Protein AF-A0A7X0YIW7-F1 (afdb_monomer_lite)

Secondary structure (DSSP, 8-state):
---PPPPP--------------------------HHHHHHHHHTT---HHHHHHHTTTEEEETTTTEEEE-GGGGGTS-HHHHHHHHHHHHHHHHHHHHHTT--SS-EEEEPTTT--EEE-S---PPP-SS--EEEE-SSEEEEEE-HHHHHHHHTT-HHHHHHHHTTTS-HHHHHHHHHHHHHHHGGGGGG--S-EEEEEETTT--EEEEEE-

Radius of gyration: 26.12 Å; chains: 1; bounding box: 97×39×72 Å

pLDDT: mean 76.72, std 20.39, range [33.12, 97.38]

Structure (mmCIF, N/CA/C/O backbone):
data_AF-A0A7X0YIW7-F1
#
_entry.id   AF-A0A7X0YIW7-F1
#
loop_
_atom_site.group_PDB
_atom_site.id
_atom_site.type_symbol
_atom_site.label_atom_id
_atom_site.label_alt_id
_atom_site.label_comp_id
_atom_site.label_asym_id
_atom_site.label_entity_id
_atom_site.label_seq_id
_atom_site.pdbx_PDB_ins_code
_atom_site.Cartn_x
_atom_site.Cartn_y
_atom_site.Cartn_z
_atom_site.occupancy
_atom_site.B_iso_or_equiv
_atom_site.auth_seq_id
_atom_site.auth_comp_id
_atom_site.auth_asym_id
_atom_site.auth_atom_id
_atom_site.pdbx_PDB_model_num
ATOM 1 N N . MET A 1 1 ? 76.020 21.369 -50.440 1.00 38.19 1 MET A N 1
ATOM 2 C CA . MET A 1 1 ? 75.291 22.436 -49.714 1.00 38.19 1 MET A CA 1
ATOM 3 C C . MET A 1 1 ? 73.805 22.126 -49.847 1.00 38.19 1 MET A C 1
ATOM 5 O O . MET A 1 1 ? 73.276 22.263 -50.934 1.00 38.19 1 MET A O 1
ATOM 9 N N . ASN A 1 2 ? 73.229 21.307 -48.962 1.00 41.19 2 ASN A N 1
ATOM 10 C CA . ASN A 1 2 ? 72.590 21.672 -47.685 1.00 41.19 2 ASN A CA 1
ATOM 11 C C . ASN A 1 2 ? 71.560 22.800 -47.809 1.00 41.19 2 ASN A C 1
ATOM 13 O O . ASN A 1 2 ? 71.959 23.948 -47.903 1.00 41.19 2 ASN A O 1
ATOM 17 N N . HIS A 1 3 ? 70.274 22.455 -47.692 1.00 38.69 3 HIS A N 1
ATOM 18 C CA . HIS A 1 3 ? 69.419 22.947 -46.606 1.00 38.69 3 HIS A CA 1
ATOM 19 C C . HIS A 1 3 ? 68.278 21.944 -46.355 1.00 38.69 3 HIS A C 1
ATOM 21 O O . HIS A 1 3 ? 67.398 21.752 -47.188 1.00 38.69 3 HIS A O 1
ATOM 27 N N . LYS A 1 4 ? 68.324 21.270 -45.197 1.00 43.53 4 LYS A N 1
ATOM 28 C CA . LYS A 1 4 ? 67.213 20.489 -44.637 1.00 43.53 4 LYS A CA 1
ATOM 29 C C . LYS A 1 4 ? 66.327 21.438 -43.828 1.00 43.53 4 LYS A C 1
ATOM 31 O O . LYS A 1 4 ? 66.817 22.098 -42.917 1.00 43.53 4 LYS A O 1
ATOM 36 N N . THR A 1 5 ? 65.037 21.482 -44.133 1.00 48.81 5 THR A N 1
ATOM 37 C CA . THR A 1 5 ? 64.011 22.146 -43.319 1.00 48.81 5 THR A CA 1
ATOM 38 C C . THR A 1 5 ? 63.587 21.238 -42.168 1.00 48.81 5 THR A C 1
ATOM 40 O O . THR A 1 5 ? 63.019 20.171 -42.399 1.00 48.81 5 THR A O 1
ATOM 43 N N . VAL A 1 6 ? 63.841 21.668 -40.933 1.00 47.41 6 VAL A N 1
ATOM 44 C CA . VAL A 1 6 ? 63.303 21.052 -39.712 1.00 47.41 6 VAL A CA 1
ATOM 45 C C . VAL A 1 6 ? 62.023 21.802 -39.340 1.00 47.41 6 VAL A C 1
ATOM 47 O O . VAL A 1 6 ? 62.063 23.007 -39.106 1.00 47.41 6 VAL A O 1
ATOM 50 N N . LYS A 1 7 ? 60.881 21.105 -39.315 1.00 46.56 7 LYS A N 1
ATOM 51 C CA . LYS A 1 7 ? 59.621 21.631 -38.769 1.00 46.56 7 LYS A CA 1
ATOM 52 C C . LYS A 1 7 ? 59.577 21.327 -37.272 1.00 46.56 7 LYS A C 1
ATOM 54 O O . LYS A 1 7 ? 59.579 20.163 -36.884 1.00 46.56 7 LYS A O 1
ATOM 59 N N . LEU A 1 8 ? 59.556 22.377 -36.458 1.00 41.50 8 LEU A N 1
ATOM 60 C CA . LEU A 1 8 ? 59.388 22.310 -35.009 1.00 41.50 8 LEU A CA 1
ATOM 61 C C . LEU A 1 8 ? 57.882 22.231 -34.704 1.00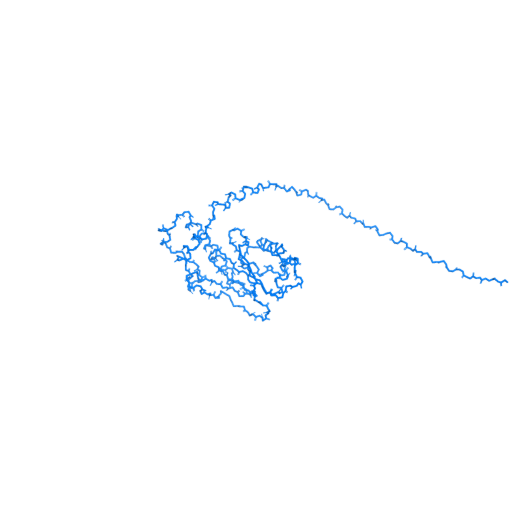 41.50 8 LEU A C 1
ATOM 63 O O . LEU A 1 8 ? 57.137 23.143 -35.057 1.00 41.50 8 LEU A O 1
ATOM 67 N N . ILE A 1 9 ? 57.428 21.131 -34.104 1.00 48.25 9 ILE A N 1
ATOM 68 C CA . ILE A 1 9 ? 56.055 20.973 -33.608 1.00 48.25 9 ILE A CA 1
ATOM 69 C C . ILE A 1 9 ? 56.101 21.228 -32.103 1.00 48.25 9 ILE A C 1
ATOM 71 O O . ILE A 1 9 ? 56.673 20.439 -31.355 1.00 48.25 9 ILE A O 1
ATOM 75 N N . THR A 1 10 ? 55.526 22.346 -31.671 1.00 43.53 10 THR A N 1
ATOM 76 C CA . THR A 1 10 ? 55.400 22.712 -30.257 1.00 43.53 10 THR A CA 1
ATOM 77 C C . THR A 1 10 ? 54.091 22.134 -29.710 1.00 43.53 10 THR A C 1
ATOM 79 O O . THR A 1 10 ? 53.030 22.496 -30.221 1.00 43.53 10 THR A O 1
ATOM 82 N N . PRO A 1 11 ? 54.100 21.259 -28.689 1.00 42.88 11 PRO A N 1
ATOM 83 C CA . PRO A 1 11 ? 52.870 20.867 -28.017 1.00 42.88 11 PRO A CA 1
ATOM 84 C C . PRO A 1 11 ? 52.414 21.998 -27.086 1.00 42.88 11 PRO A C 1
ATOM 86 O O . PRO A 1 11 ? 53.094 22.350 -26.123 1.00 42.88 11 PRO A O 1
ATOM 89 N N . VAL A 1 12 ? 51.251 22.576 -27.384 1.00 43.84 12 VAL A N 1
ATOM 90 C CA . VAL A 1 12 ? 50.536 23.487 -26.484 1.00 43.84 12 VAL A CA 1
ATOM 91 C C . VAL A 1 12 ? 49.900 22.636 -25.385 1.00 43.84 12 VAL A C 1
ATOM 93 O O . VAL A 1 12 ? 48.886 21.979 -25.609 1.00 43.84 12 VAL A O 1
ATOM 96 N N . MET A 1 13 ? 50.506 22.616 -24.197 1.00 41.22 13 MET A N 1
ATOM 97 C CA . MET A 1 13 ? 49.844 22.112 -22.992 1.00 41.22 13 MET A CA 1
ATOM 98 C C . MET A 1 13 ? 48.799 23.140 -22.548 1.00 41.22 13 MET A C 1
ATOM 100 O O . MET A 1 13 ? 49.131 24.178 -21.978 1.00 41.22 13 MET A O 1
ATOM 104 N N . GLY A 1 14 ? 47.532 22.856 -22.848 1.00 40.69 14 GLY A N 1
ATOM 105 C CA . GLY A 1 14 ? 46.393 23.591 -22.313 1.00 40.69 14 GLY A CA 1
ATOM 106 C C . GLY A 1 14 ? 46.257 23.322 -20.817 1.00 40.69 14 GLY A C 1
ATOM 107 O O . GLY A 1 14 ? 45.841 22.242 -20.408 1.00 40.69 14 GLY A O 1
ATOM 108 N N . LEU A 1 15 ? 46.627 24.309 -20.006 1.00 36.84 15 LEU A N 1
ATOM 109 C CA . LEU A 1 15 ? 46.393 24.327 -18.568 1.00 36.84 15 LEU A CA 1
ATOM 110 C C . LEU A 1 15 ? 44.919 24.709 -18.329 1.00 36.84 15 LEU A C 1
ATOM 112 O O . LEU A 1 15 ? 44.562 25.886 -18.336 1.00 36.84 15 LEU A O 1
ATOM 116 N N . SER A 1 16 ? 44.034 23.725 -18.168 1.00 38.72 16 SER A N 1
ATOM 117 C CA . SER A 1 16 ? 42.647 23.973 -17.757 1.00 38.72 16 SER A CA 1
ATOM 118 C C . SER A 1 16 ? 42.598 24.257 -16.254 1.00 38.72 16 SER A C 1
ATOM 120 O O . SER A 1 16 ? 42.570 23.342 -15.434 1.00 38.72 16 SER A O 1
ATOM 122 N N . LEU A 1 17 ? 42.597 25.541 -15.890 1.00 37.81 17 LEU A N 1
ATOM 123 C CA . LEU A 1 17 ? 42.237 26.021 -14.555 1.00 37.81 17 LEU A CA 1
ATOM 124 C C . LEU A 1 17 ? 40.748 25.731 -14.303 1.00 37.81 17 LEU A C 1
ATOM 126 O O . LEU A 1 17 ? 39.875 26.471 -14.753 1.00 37.81 17 LEU A O 1
ATOM 130 N N . LEU A 1 18 ? 40.455 24.645 -13.587 1.00 35.19 18 LEU A N 1
ATOM 131 C CA . LEU A 1 18 ? 39.148 24.432 -12.972 1.00 35.19 18 LEU A CA 1
ATOM 132 C C . LEU A 1 18 ? 39.021 25.398 -11.787 1.00 35.19 18 LEU A C 1
ATOM 134 O O . LEU A 1 18 ? 39.590 25.169 -10.722 1.00 35.19 18 LEU A O 1
ATOM 138 N N . LEU A 1 19 ? 38.283 26.492 -11.984 1.00 37.69 19 LEU A N 1
ATOM 139 C CA . LEU A 1 19 ? 37.753 27.301 -10.889 1.00 37.69 19 LEU A CA 1
ATOM 140 C C . LEU A 1 19 ? 36.685 26.463 -10.170 1.00 37.69 19 LEU A C 1
ATOM 142 O O . LEU A 1 19 ? 35.540 26.381 -10.613 1.00 37.69 19 LEU A O 1
ATOM 146 N N . SER A 1 20 ? 37.058 25.815 -9.068 1.00 39.44 20 SER A N 1
ATOM 147 C CA . SER A 1 20 ? 36.097 25.282 -8.110 1.00 39.44 20 SER A CA 1
ATOM 148 C C . SER A 1 20 ? 35.454 26.460 -7.382 1.00 39.44 20 SER A C 1
ATOM 150 O O . SER A 1 20 ? 36.062 27.123 -6.543 1.00 39.44 20 SER A O 1
ATOM 152 N N . THR A 1 21 ? 34.204 26.760 -7.721 1.00 40.78 21 THR A N 1
ATOM 153 C CA . THR A 1 21 ? 33.373 27.640 -6.906 1.00 40.78 21 THR A CA 1
ATOM 154 C C . THR A 1 21 ? 33.208 26.988 -5.537 1.00 40.78 21 THR A C 1
ATOM 156 O O . THR A 1 21 ? 32.557 25.950 -5.413 1.00 40.78 21 THR A O 1
ATOM 159 N N . LEU A 1 22 ? 33.825 27.584 -4.518 1.00 38.16 22 LEU A N 1
ATOM 160 C CA . LEU A 1 22 ? 33.576 27.289 -3.112 1.00 38.16 22 LEU A CA 1
ATOM 161 C C . LEU A 1 22 ? 32.116 27.649 -2.806 1.00 38.16 22 LEU A C 1
ATOM 163 O O . LEU A 1 22 ? 31.805 28.787 -2.461 1.00 38.16 22 LEU A O 1
ATOM 167 N N . ALA A 1 23 ? 31.207 26.689 -2.966 1.00 42.09 23 ALA A N 1
ATOM 168 C CA . ALA A 1 23 ? 29.928 26.760 -2.282 1.00 42.09 23 ALA A CA 1
ATOM 169 C C . ALA A 1 23 ? 30.210 26.620 -0.775 1.00 42.09 23 ALA A C 1
ATOM 171 O O . ALA A 1 23 ? 31.013 25.761 -0.394 1.00 42.09 23 ALA A O 1
ATOM 172 N N . PRO A 1 24 ? 29.603 27.448 0.092 1.00 41.22 24 PRO A N 1
ATOM 173 C CA . PRO A 1 24 ? 29.725 27.256 1.525 1.00 41.22 24 PRO A CA 1
ATOM 174 C C . PRO A 1 24 ? 29.193 25.864 1.869 1.00 41.22 24 PRO A C 1
ATOM 176 O O . PRO A 1 24 ? 28.025 25.552 1.633 1.00 41.22 24 PRO A O 1
ATOM 179 N N . VAL A 1 25 ? 30.074 25.021 2.409 1.00 36.44 25 VAL A N 1
ATOM 180 C CA . VAL A 1 25 ? 29.688 23.790 3.092 1.00 36.44 25 VAL A CA 1
ATOM 181 C C . VAL A 1 25 ? 28.854 24.233 4.283 1.00 36.44 25 VAL A C 1
ATOM 183 O O . VAL A 1 25 ? 29.389 24.688 5.291 1.00 36.44 25 VAL A O 1
ATOM 186 N N . ILE A 1 26 ? 27.532 24.165 4.149 1.00 42.59 26 ILE A N 1
ATOM 187 C CA . ILE A 1 26 ? 26.659 24.181 5.314 1.00 42.59 26 ILE A CA 1
ATOM 188 C C . ILE A 1 26 ? 26.969 22.858 6.016 1.00 42.59 26 ILE A C 1
ATOM 190 O O . ILE A 1 26 ? 26.780 21.809 5.390 1.00 42.59 26 ILE A O 1
ATOM 194 N N . PRO A 1 27 ? 27.489 22.854 7.255 1.00 35.94 27 PRO A N 1
ATOM 195 C CA . PRO A 1 27 ? 27.556 21.625 8.016 1.00 35.94 27 PRO A CA 1
ATOM 196 C C . PRO A 1 27 ? 26.113 21.149 8.184 1.00 35.94 27 PRO A C 1
ATOM 198 O O . PRO A 1 27 ? 25.349 21.693 8.981 1.00 35.94 27 PRO A O 1
ATOM 201 N N . VAL A 1 28 ? 25.718 20.151 7.395 1.00 37.12 28 VAL A N 1
ATOM 202 C CA . VAL A 1 28 ? 24.619 19.276 7.772 1.00 37.12 28 VAL A CA 1
ATOM 203 C C . VAL A 1 28 ? 25.137 18.576 9.013 1.00 37.12 28 VAL A C 1
ATOM 205 O O . VAL A 1 28 ? 25.900 17.617 8.937 1.00 37.12 28 VAL A O 1
ATOM 208 N N . SER A 1 29 ? 24.788 19.135 10.168 1.00 35.22 29 SER A N 1
ATOM 209 C CA . SER A 1 29 ? 24.765 18.368 11.394 1.00 35.22 29 SER A CA 1
ATOM 210 C C . SER A 1 29 ? 23.823 17.209 11.103 1.00 35.22 29 SER A C 1
ATOM 212 O O . SER A 1 29 ? 22.607 17.397 11.016 1.00 35.22 29 SER A O 1
ATOM 214 N N . ALA A 1 30 ? 24.389 16.030 10.853 1.00 36.22 30 ALA A N 1
ATOM 215 C CA . ALA A 1 30 ? 23.670 14.799 11.077 1.00 36.22 30 ALA A CA 1
ATOM 216 C C . ALA A 1 30 ? 23.367 14.818 12.572 1.00 36.22 30 ALA A C 1
ATOM 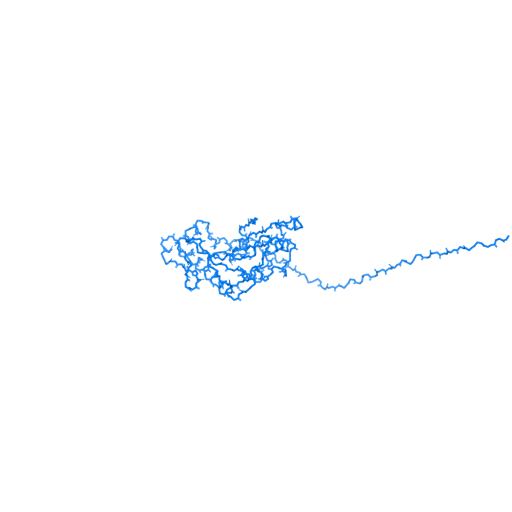218 O O . ALA A 1 30 ? 24.198 14.453 13.397 1.00 36.22 30 ALA A O 1
ATOM 219 N N . ASN A 1 31 ? 22.208 15.376 12.921 1.00 33.12 31 ASN A N 1
ATOM 220 C CA . ASN A 1 31 ? 21.622 15.120 14.210 1.00 33.12 31 ASN A CA 1
ATOM 221 C C . ASN A 1 31 ? 21.502 13.600 14.246 1.00 33.12 31 ASN A C 1
ATOM 223 O O . ASN A 1 31 ? 20.736 13.036 13.462 1.00 33.12 31 ASN A O 1
ATOM 227 N N . GLU A 1 32 ? 22.331 12.953 15.062 1.00 37.59 32 GLU A N 1
ATOM 228 C CA . GLU A 1 32 ? 22.141 11.570 15.472 1.00 37.59 32 GLU A CA 1
ATOM 229 C C . GLU A 1 32 ? 20.809 11.543 16.216 1.00 37.59 32 GLU A C 1
ATOM 231 O O . GLU A 1 32 ? 20.713 11.624 17.439 1.00 37.59 32 GLU A O 1
ATOM 236 N N . THR A 1 33 ? 19.729 11.549 15.444 1.00 39.09 33 THR A N 1
ATOM 237 C CA . THR A 1 33 ? 18.417 11.201 15.927 1.00 39.09 33 THR A CA 1
ATOM 238 C C . THR A 1 33 ? 18.561 9.739 16.289 1.00 39.09 33 THR A C 1
ATOM 240 O O . THR A 1 33 ? 18.593 8.900 15.395 1.00 39.09 33 THR A O 1
ATOM 243 N N . ASN A 1 34 ? 18.759 9.485 17.586 1.00 36.16 34 ASN A N 1
ATOM 244 C CA . ASN A 1 34 ? 18.721 8.176 18.225 1.00 36.16 34 ASN A CA 1
ATOM 245 C C . ASN A 1 34 ? 17.816 7.233 17.428 1.00 36.16 34 ASN A C 1
ATOM 247 O O . ASN A 1 34 ? 16.590 7.341 17.497 1.00 36.16 34 ASN A O 1
ATOM 251 N N . GLU A 1 35 ? 18.428 6.321 16.679 1.00 40.56 35 GLU A N 1
ATOM 252 C CA . GLU A 1 35 ? 17.734 5.293 15.903 1.00 40.56 35 GLU A CA 1
ATOM 253 C C . GLU A 1 35 ? 16.830 4.461 16.837 1.00 40.56 35 GLU A C 1
ATOM 255 O O . GLU A 1 35 ? 15.699 4.128 16.491 1.00 40.56 35 GLU A O 1
ATOM 260 N N . SER A 1 36 ? 17.242 4.307 18.105 1.00 37.91 36 SER A N 1
ATOM 261 C CA . SER A 1 36 ? 16.439 3.695 19.169 1.00 37.91 36 SER A CA 1
ATOM 262 C C . SER A 1 36 ? 15.161 4.454 19.543 1.00 37.91 36 SER A C 1
ATOM 264 O O . SER A 1 36 ? 14.186 3.815 19.913 1.00 37.91 36 SER A O 1
ATOM 266 N N . ALA A 1 37 ? 15.103 5.787 19.436 1.00 36.94 37 ALA A N 1
ATOM 267 C CA . ALA A 1 37 ? 13.903 6.543 19.820 1.00 36.94 37 ALA A CA 1
ATOM 268 C C . ALA A 1 37 ? 12.809 6.511 18.734 1.00 36.94 37 ALA A C 1
ATOM 270 O O . ALA A 1 37 ? 11.625 6.669 19.034 1.00 36.94 37 ALA A O 1
ATOM 271 N N . VAL A 1 38 ? 13.196 6.292 17.471 1.00 42.38 38 VAL A N 1
ATOM 272 C CA . VAL A 1 38 ? 12.261 6.145 16.343 1.00 42.38 38 VAL A CA 1
ATOM 273 C C . VAL A 1 38 ? 11.704 4.718 16.281 1.00 42.38 38 VAL A C 1
ATOM 275 O O . VAL A 1 38 ? 10.516 4.543 16.008 1.00 42.38 38 VAL A O 1
ATOM 278 N N . GLU A 1 39 ? 12.509 3.702 16.609 1.00 40.03 39 GLU A N 1
ATOM 279 C CA . GLU A 1 39 ? 12.035 2.315 16.727 1.00 40.03 39 GLU A CA 1
ATOM 280 C C . GLU A 1 39 ? 11.095 2.105 17.923 1.00 40.03 39 GLU A C 1
ATOM 282 O O . GLU A 1 39 ? 10.080 1.416 17.796 1.00 40.03 39 GLU A O 1
ATOM 287 N N . GLU A 1 40 ? 11.367 2.737 19.067 1.00 34.75 40 GLU A N 1
ATOM 288 C CA . GLU A 1 40 ? 10.552 2.560 20.275 1.00 34.75 40 GLU A CA 1
ATOM 289 C C . GLU A 1 40 ? 9.150 3.184 20.113 1.00 34.75 40 GLU A C 1
ATOM 291 O O . GLU A 1 40 ? 8.152 2.568 20.498 1.00 34.75 40 GLU A O 1
ATOM 296 N N . ALA A 1 41 ? 9.043 4.321 19.409 1.00 40.41 41 ALA A N 1
ATOM 297 C CA . ALA A 1 41 ? 7.764 4.929 19.033 1.00 40.41 41 ALA A CA 1
ATOM 298 C C . ALA A 1 41 ? 7.018 4.159 17.924 1.00 40.41 41 ALA A C 1
ATOM 300 O O . ALA A 1 41 ? 5.790 4.153 17.912 1.00 40.41 41 ALA A O 1
ATOM 301 N N . ALA A 1 42 ? 7.718 3.478 17.010 1.00 46.72 42 ALA A N 1
ATOM 302 C CA . ALA A 1 42 ? 7.089 2.638 15.985 1.00 46.72 42 ALA A CA 1
ATOM 303 C C . ALA A 1 42 ? 6.575 1.296 16.550 1.00 46.72 42 ALA A C 1
ATOM 305 O O . ALA A 1 42 ? 5.563 0.773 16.076 1.00 46.72 42 ALA A O 1
ATOM 306 N N . SER A 1 43 ? 7.225 0.760 17.590 1.00 46.72 43 SER A N 1
ATOM 307 C CA . SER A 1 43 ? 6.851 -0.513 18.225 1.00 46.72 43 SER A CA 1
ATOM 308 C C . SER A 1 43 ? 5.533 -0.455 19.012 1.00 46.72 43 SER A C 1
ATOM 310 O O . SER A 1 43 ? 4.831 -1.460 19.102 1.00 46.72 43 SER A O 1
ATOM 312 N N . GLN A 1 44 ? 5.150 0.724 19.519 1.00 45.88 44 GLN A N 1
ATOM 313 C CA . GLN A 1 44 ? 3.905 0.916 20.277 1.00 45.88 44 GLN A CA 1
ATOM 314 C C . GLN A 1 44 ? 2.637 0.956 19.409 1.00 45.88 44 GLN A C 1
ATOM 316 O O . GLN A 1 44 ? 1.539 0.841 19.941 1.00 45.88 44 GLN A O 1
ATOM 321 N N . TYR A 1 45 ? 2.764 1.072 18.082 1.00 57.81 45 TYR A N 1
ATOM 322 C CA . TYR A 1 45 ? 1.619 1.214 17.166 1.00 57.81 45 TYR A CA 1
ATOM 323 C C . TYR A 1 45 ? 1.556 0.135 16.076 1.00 57.81 45 TYR A C 1
ATOM 325 O O . TYR A 1 45 ? 0.750 0.227 15.145 1.00 57.81 45 TYR A O 1
ATOM 333 N N . ALA A 1 46 ? 2.394 -0.899 16.162 1.00 73.00 46 ALA A N 1
ATOM 334 C CA . ALA A 1 46 ? 2.457 -1.931 15.138 1.00 73.00 46 ALA A CA 1
ATOM 335 C C . ALA A 1 46 ? 1.353 -2.982 15.340 1.00 73.00 46 ALA A C 1
ATOM 337 O O . ALA A 1 46 ? 1.376 -3.775 16.281 1.00 73.00 46 ALA A O 1
ATOM 338 N N . LEU A 1 47 ? 0.387 -3.018 14.418 1.00 86.94 47 LEU A N 1
ATOM 339 C CA . LEU A 1 47 ? -0.504 -4.169 14.277 1.00 86.94 47 LEU A CA 1
ATOM 340 C C . LEU A 1 47 ? 0.326 -5.392 13.875 1.00 86.94 47 LEU A C 1
ATOM 342 O O . LEU A 1 47 ? 1.103 -5.330 12.921 1.00 86.94 47 LEU A O 1
ATOM 346 N N . THR A 1 48 ? 0.140 -6.510 14.573 1.00 90.25 48 THR A N 1
ATOM 347 C CA . THR A 1 48 ? 0.755 -7.785 14.179 1.00 90.25 48 THR A CA 1
ATOM 348 C C . THR A 1 48 ? 0.055 -8.375 12.951 1.00 90.25 48 THR A C 1
ATOM 350 O O . THR A 1 48 ? -1.082 -8.015 12.637 1.00 90.25 48 THR A O 1
ATOM 353 N N . ASP A 1 49 ? 0.678 -9.353 12.287 1.00 88.75 49 ASP A N 1
ATOM 354 C CA . ASP A 1 49 ? 0.024 -10.101 11.200 1.00 88.75 49 ASP A CA 1
ATOM 355 C C . ASP A 1 49 ? -1.290 -10.762 11.654 1.00 88.75 49 ASP A C 1
ATOM 357 O O . ASP A 1 49 ? -2.249 -10.844 10.884 1.00 88.75 49 ASP A O 1
ATOM 361 N N . VAL A 1 50 ? -1.363 -11.185 12.922 1.00 92.69 50 VAL A N 1
ATOM 362 C CA . VAL A 1 50 ? -2.587 -11.733 13.523 1.00 92.69 50 VAL A CA 1
ATOM 363 C C . VAL A 1 50 ? -3.660 -10.651 13.637 1.00 92.69 50 VAL A C 1
ATOM 365 O O . VAL A 1 50 ? -4.803 -10.890 13.254 1.00 92.69 50 VAL A O 1
ATOM 368 N N . ASP A 1 51 ? -3.299 -9.451 14.093 1.00 93.69 51 ASP A N 1
ATOM 369 C CA . ASP A 1 51 ? -4.235 -8.326 14.191 1.00 93.69 51 ASP A CA 1
ATOM 370 C C . ASP A 1 51 ? -4.772 -7.920 12.817 1.00 93.69 51 ASP A C 1
ATOM 372 O O . ASP A 1 51 ? -5.972 -7.695 12.665 1.00 93.69 51 ASP A O 1
ATOM 376 N N . ILE A 1 52 ? -3.902 -7.885 11.803 1.00 92.31 52 ILE A N 1
ATOM 377 C CA . ILE A 1 52 ? -4.277 -7.621 10.408 1.00 92.31 52 ILE A CA 1
ATOM 378 C C . ILE A 1 52 ? -5.223 -8.717 9.898 1.00 92.31 52 ILE A C 1
ATOM 380 O O . ILE A 1 52 ? -6.243 -8.415 9.275 1.00 92.31 52 ILE A O 1
ATOM 384 N N . GLY A 1 53 ? -4.919 -9.986 10.184 1.00 93.31 53 GLY A N 1
ATOM 385 C CA . GLY A 1 53 ? -5.749 -11.129 9.805 1.00 93.31 53 GLY A CA 1
ATOM 386 C C . GLY A 1 53 ? -7.140 -11.108 10.444 1.00 93.31 53 GLY A C 1
ATOM 387 O O . GLY A 1 53 ? -8.125 -11.419 9.773 1.00 93.31 53 GLY A O 1
ATOM 388 N N . ILE A 1 54 ? -7.238 -10.696 11.711 1.00 94.69 54 ILE A N 1
ATOM 389 C CA . ILE A 1 54 ? -8.520 -10.476 12.390 1.00 94.69 54 ILE A CA 1
ATOM 390 C C . ILE A 1 54 ? -9.243 -9.295 11.738 1.00 94.69 54 ILE A C 1
ATOM 392 O O . ILE A 1 54 ? -10.383 -9.444 11.309 1.00 94.69 54 ILE A O 1
ATOM 396 N N . ALA A 1 55 ? -8.579 -8.145 11.593 1.00 95.12 55 ALA A N 1
ATOM 397 C CA . ALA A 1 55 ? -9.171 -6.926 11.046 1.00 95.12 55 ALA A CA 1
ATOM 398 C C . ALA A 1 55 ? -9.751 -7.112 9.634 1.00 95.12 55 ALA A C 1
ATOM 400 O O . ALA A 1 55 ? -10.830 -6.593 9.353 1.00 95.12 55 ALA A O 1
ATOM 401 N N . ASN A 1 56 ? -9.105 -7.911 8.776 1.00 94.88 56 ASN A N 1
ATOM 402 C CA . ASN A 1 56 ? -9.598 -8.235 7.430 1.00 94.88 56 ASN A CA 1
ATOM 403 C C . ASN A 1 56 ? -11.029 -8.800 7.417 1.00 94.88 56 ASN A C 1
ATOM 405 O O . ASN A 1 56 ? -11.744 -8.607 6.439 1.00 94.88 56 ASN A O 1
ATOM 409 N N . GLN A 1 57 ? -11.463 -9.467 8.491 1.00 95.31 57 GLN A N 1
ATOM 410 C CA . GLN A 1 57 ? -12.810 -10.041 8.606 1.00 95.31 57 GLN A CA 1
ATOM 411 C C . GLN A 1 57 ? -13.878 -9.002 8.976 1.00 95.31 57 GLN A C 1
ATOM 413 O O . GLN A 1 57 ? -15.069 -9.244 8.800 1.00 95.31 57 GLN A O 1
ATOM 418 N N . TYR A 1 58 ? -13.460 -7.847 9.496 1.00 96.50 58 TYR A N 1
ATOM 419 C CA . TYR A 1 58 ? -14.347 -6.786 9.979 1.00 96.50 58 TYR A CA 1
ATOM 420 C C . TYR A 1 58 ? -14.298 -5.531 9.113 1.00 96.50 58 TYR A C 1
ATOM 422 O O . TYR A 1 58 ? -15.060 -4.597 9.357 1.00 96.50 58 TYR A O 1
ATOM 430 N N . ILE A 1 59 ? -13.421 -5.490 8.115 1.00 96.44 59 ILE A N 1
ATOM 431 C CA . ILE A 1 59 ? -13.314 -4.378 7.179 1.00 96.44 59 ILE A CA 1
ATOM 432 C C . ILE A 1 59 ? -13.982 -4.780 5.875 1.00 96.44 59 ILE A C 1
ATOM 434 O O . ILE A 1 59 ? -13.797 -5.882 5.372 1.00 96.44 59 ILE A O 1
ATOM 438 N N . THR A 1 60 ? -14.766 -3.869 5.319 1.00 95.38 60 THR A N 1
ATOM 439 C CA . THR A 1 60 ? -15.422 -4.058 4.025 1.00 95.38 60 THR A CA 1
ATOM 440 C C . THR A 1 60 ? -15.232 -2.824 3.165 1.00 95.38 60 THR A C 1
ATOM 442 O O . THR A 1 60 ? -15.117 -1.707 3.679 1.00 95.38 60 THR A O 1
ATOM 445 N N . LEU A 1 61 ? -15.196 -3.024 1.850 1.00 95.25 61 LEU A N 1
ATOM 446 C CA . LEU A 1 61 ? -15.259 -1.936 0.884 1.00 95.25 61 LEU A CA 1
ATOM 447 C C . LEU A 1 61 ? -16.727 -1.678 0.532 1.00 95.25 61 LEU A C 1
ATOM 449 O O . LEU A 1 61 ? -17.406 -2.533 -0.035 1.00 95.25 61 LEU A O 1
ATOM 453 N N . ASN A 1 62 ? -17.233 -0.492 0.854 1.00 92.00 62 ASN A N 1
ATOM 454 C CA . ASN A 1 62 ? -18.590 -0.107 0.495 1.00 92.00 62 ASN A CA 1
ATOM 455 C C . ASN A 1 62 ? -18.684 0.102 -1.024 1.00 92.00 62 ASN A C 1
ATOM 457 O O . ASN A 1 62 ? -18.103 1.049 -1.549 1.00 92.00 62 ASN A O 1
ATOM 461 N N . ALA A 1 63 ? -19.452 -0.741 -1.714 1.00 82.56 63 ALA A N 1
ATOM 462 C CA . ALA A 1 63 ? -19.555 -0.729 -3.176 1.00 82.56 63 ALA A CA 1
ATOM 463 C C . ALA A 1 63 ? -20.159 0.559 -3.771 1.00 82.56 63 ALA A C 1
ATOM 465 O O . ALA A 1 63 ? -19.977 0.828 -4.954 1.00 82.56 63 ALA A O 1
ATOM 466 N N . THR A 1 64 ? -20.882 1.356 -2.978 1.00 85.25 64 THR A N 1
ATOM 467 C CA . THR A 1 64 ? -21.518 2.596 -3.452 1.00 85.25 64 THR A CA 1
ATOM 468 C C . THR A 1 64 ? -20.588 3.795 -3.304 1.00 85.25 64 THR A C 1
ATOM 470 O O . THR A 1 64 ? -20.486 4.626 -4.202 1.00 85.25 64 THR A O 1
ATOM 473 N N . SER A 1 65 ? -19.908 3.915 -2.161 1.00 87.88 65 SER A N 1
ATOM 474 C CA . SER A 1 65 ? -18.994 5.036 -1.898 1.00 87.88 65 SER A CA 1
ATOM 475 C C . SER A 1 65 ? -17.544 4.750 -2.307 1.00 87.88 65 SER A C 1
ATOM 477 O O . SER A 1 65 ? -16.743 5.683 -2.429 1.00 87.88 65 SER A O 1
ATOM 479 N N . ASN A 1 66 ? -17.211 3.482 -2.565 1.00 90.50 66 ASN A N 1
ATOM 480 C CA . ASN A 1 66 ? -15.858 2.953 -2.734 1.00 90.50 66 ASN A CA 1
ATOM 481 C C . ASN A 1 66 ? -14.938 3.306 -1.560 1.00 90.50 66 ASN A C 1
ATOM 483 O O . ASN A 1 66 ? -13.768 3.571 -1.784 1.00 90.50 66 ASN A O 1
ATOM 487 N N . ASN A 1 67 ? -15.460 3.346 -0.332 1.00 94.44 67 ASN A N 1
ATOM 488 C CA . ASN A 1 67 ? -14.677 3.609 0.878 1.00 94.44 67 ASN A CA 1
ATOM 489 C C . ASN A 1 67 ? -14.642 2.373 1.776 1.00 94.44 67 ASN A C 1
ATOM 491 O O . ASN A 1 67 ? -15.618 1.624 1.857 1.00 94.44 67 ASN A O 1
ATOM 495 N N . PHE A 1 68 ? -13.539 2.195 2.490 1.00 96.38 68 PHE A N 1
ATOM 496 C CA . PHE A 1 68 ? -13.420 1.200 3.544 1.00 96.38 68 PHE A CA 1
ATOM 497 C C . PHE A 1 68 ? -14.240 1.603 4.770 1.00 96.38 68 PHE A C 1
ATOM 499 O O . PHE A 1 68 ? -14.253 2.771 5.171 1.00 96.38 68 PHE A O 1
ATOM 506 N N . SER A 1 69 ? -14.881 0.618 5.392 1.00 96.12 69 SER A N 1
ATOM 507 C CA . SER A 1 69 ? -15.588 0.758 6.665 1.00 96.12 69 SER A CA 1
ATOM 508 C C . SER A 1 69 ? -15.228 -0.373 7.617 1.00 96.12 69 SER A C 1
ATOM 510 O O . SER A 1 69 ? -15.112 -1.522 7.190 1.00 96.12 69 SER A O 1
ATOM 512 N N . VAL A 1 70 ? -15.088 -0.039 8.900 1.00 96.81 70 VAL A N 1
ATOM 513 C CA . VAL A 1 70 ? -14.821 -0.987 9.986 1.00 96.81 70 VAL A CA 1
ATOM 514 C C . VAL A 1 70 ? -16.139 -1.344 10.668 1.00 96.81 70 VAL A C 1
ATOM 516 O O . VAL A 1 70 ? -16.891 -0.460 11.080 1.00 96.81 70 VAL A O 1
ATOM 519 N N . SER A 1 71 ? -16.427 -2.635 10.801 1.00 96.94 71 SER A N 1
ATOM 520 C CA . SER A 1 71 ? -17.575 -3.122 11.562 1.00 96.94 71 SER A CA 1
ATOM 521 C C . SER A 1 71 ? -17.385 -2.843 13.060 1.00 96.94 71 SER A C 1
ATOM 523 O O . SER A 1 71 ? -16.350 -3.230 13.607 1.00 96.94 71 SER A O 1
ATOM 525 N N . PRO A 1 72 ? -18.379 -2.270 13.770 1.00 96.50 72 PRO A N 1
ATOM 526 C CA . PRO A 1 72 ? -18.292 -2.031 15.215 1.00 96.50 72 PRO A CA 1
ATOM 527 C C . PRO A 1 72 ? -18.033 -3.296 16.044 1.00 96.50 72 PRO A C 1
ATOM 529 O O . PRO A 1 72 ? -17.491 -3.218 17.144 1.00 96.50 72 PRO A O 1
ATOM 532 N N . SER A 1 73 ? -18.385 -4.473 15.516 1.00 97.25 73 SER A N 1
ATOM 533 C CA . SER A 1 73 ? -18.159 -5.762 16.176 1.00 97.25 73 SER A CA 1
ATOM 534 C C . SER A 1 73 ? -16.678 -6.112 16.356 1.00 97.25 73 SER A C 1
ATOM 536 O O . SER A 1 73 ? -16.376 -7.017 17.131 1.00 97.25 73 SER A O 1
ATOM 538 N N . ILE A 1 74 ? -15.757 -5.403 15.691 1.00 97.00 74 ILE A N 1
ATOM 539 C CA . ILE A 1 74 ? -14.312 -5.592 15.866 1.00 97.00 74 ILE A CA 1
ATOM 540 C C . ILE A 1 74 ? -13.863 -5.348 17.318 1.00 97.00 74 ILE A C 1
ATOM 542 O O . ILE A 1 74 ? -12.935 -5.996 17.798 1.00 97.00 74 ILE A O 1
ATOM 546 N N . SER A 1 75 ? -14.567 -4.481 18.055 1.00 96.94 75 SER A N 1
ATOM 547 C CA . SER A 1 75 ? -14.276 -4.173 19.462 1.00 96.94 75 SER A CA 1
ATOM 548 C C . SER A 1 75 ? -14.559 -5.336 20.417 1.00 96.94 75 SER A C 1
ATOM 550 O O . SER A 1 75 ? -14.172 -5.283 21.578 1.00 96.94 75 SER A O 1
ATOM 552 N N . ASN A 1 76 ? -15.223 -6.394 19.941 1.00 97.38 76 ASN A N 1
ATOM 553 C CA . ASN A 1 76 ? -15.425 -7.618 20.715 1.00 97.38 76 ASN A CA 1
ATOM 554 C C . ASN A 1 76 ? -14.217 -8.565 20.642 1.00 97.38 76 ASN A C 1
ATOM 556 O O . ASN A 1 76 ? -14.151 -9.519 21.413 1.00 97.38 76 ASN A O 1
ATOM 560 N N . VAL A 1 77 ? -13.297 -8.344 19.695 1.00 97.25 77 VAL A N 1
ATOM 561 C CA . VAL A 1 77 ? -12.172 -9.254 19.413 1.00 97.25 77 VAL A CA 1
ATOM 562 C C . VAL A 1 77 ? -10.804 -8.580 19.486 1.00 97.25 77 VAL A C 1
ATOM 564 O O . VAL A 1 77 ? -9.808 -9.261 19.708 1.00 97.25 77 VAL A O 1
ATOM 567 N N . LEU A 1 78 ? -10.738 -7.257 19.332 1.00 95.69 78 LEU A N 1
ATOM 568 C CA . LEU A 1 78 ? -9.514 -6.471 19.468 1.00 95.69 78 LEU A CA 1
ATOM 569 C C . LEU A 1 78 ? -9.660 -5.423 20.573 1.00 95.69 78 LEU A C 1
ATOM 571 O O . LEU A 1 78 ? -10.755 -4.936 20.849 1.00 95.69 78 LEU A O 1
ATOM 575 N N . SER A 1 79 ? -8.535 -5.053 21.190 1.00 95.88 79 SER A N 1
ATOM 576 C CA . SER A 1 79 ? -8.498 -3.968 22.173 1.00 95.88 79 SER A CA 1
ATOM 577 C C . SER A 1 79 ? -8.838 -2.624 21.525 1.00 95.88 79 SER A C 1
ATOM 579 O O . SER A 1 79 ? -8.551 -2.396 20.348 1.00 95.88 79 SER A O 1
ATOM 581 N N . SER A 1 80 ? -9.387 -1.696 22.311 1.00 94.38 80 SER A N 1
ATOM 582 C CA . SER A 1 80 ? -9.737 -0.350 21.836 1.00 94.38 80 SER A CA 1
ATOM 583 C C . SER A 1 80 ? -8.556 0.382 21.190 1.00 94.38 80 SER A C 1
ATOM 585 O O . SER A 1 80 ? -8.734 1.090 20.207 1.00 94.38 80 SER A O 1
ATOM 587 N N . GLU A 1 81 ? -7.342 0.176 21.701 1.00 92.75 81 GLU A N 1
ATOM 588 C CA . GLU A 1 81 ? -6.111 0.723 21.126 1.00 92.75 81 GLU A CA 1
ATOM 589 C C . GLU A 1 81 ? -5.870 0.227 19.693 1.00 92.75 81 GLU A C 1
ATOM 591 O O . GLU A 1 81 ? -5.710 1.032 18.775 1.00 92.75 81 GLU A O 1
ATOM 596 N N . LYS A 1 82 ? -5.952 -1.090 19.464 1.00 93.44 82 LYS A N 1
ATOM 597 C CA . LYS A 1 82 ? -5.807 -1.682 18.125 1.00 93.44 82 LYS A CA 1
ATOM 598 C C . LYS A 1 82 ? -6.913 -1.223 17.183 1.00 93.44 82 LYS A C 1
ATOM 600 O O . LYS A 1 82 ? -6.644 -0.903 16.028 1.00 93.44 82 LYS A O 1
ATOM 605 N N . VAL A 1 83 ? -8.148 -1.139 17.676 1.00 95.25 83 VAL A N 1
ATOM 606 C CA . VAL A 1 83 ? -9.286 -0.630 16.896 1.00 95.25 83 VAL A CA 1
ATOM 607 C C . VAL A 1 83 ? -9.063 0.829 16.485 1.00 95.25 83 VAL A C 1
ATOM 609 O O . VAL A 1 83 ? -9.335 1.185 15.339 1.00 95.25 83 VAL A O 1
ATOM 612 N N . ASN A 1 84 ? -8.507 1.666 17.363 1.00 93.69 84 ASN A N 1
ATOM 613 C CA . ASN A 1 84 ? -8.164 3.051 17.032 1.00 93.69 84 ASN A CA 1
ATOM 614 C C . ASN A 1 84 ? -7.096 3.132 15.934 1.00 93.69 84 ASN A C 1
ATOM 616 O O . ASN A 1 84 ? -7.256 3.905 14.989 1.00 93.69 84 ASN A O 1
ATOM 620 N N . ILE A 1 85 ? -6.054 2.299 16.009 1.00 91.38 85 ILE A N 1
ATOM 621 C CA . ILE A 1 85 ? -5.016 2.216 14.972 1.00 91.38 85 ILE A CA 1
ATOM 622 C C . ILE A 1 85 ? -5.627 1.783 13.630 1.00 91.38 85 ILE A C 1
ATOM 624 O O . ILE A 1 85 ? -5.377 2.408 12.600 1.00 91.38 85 ILE A O 1
ATOM 628 N N . ILE A 1 86 ? -6.486 0.759 13.632 1.00 94.31 86 ILE A N 1
ATOM 629 C CA . ILE A 1 86 ? -7.189 0.278 12.432 1.00 94.31 86 ILE A CA 1
ATOM 630 C C . ILE A 1 86 ? -8.066 1.375 11.819 1.00 94.31 86 ILE A C 1
ATOM 632 O O . ILE A 1 86 ? -8.033 1.588 10.607 1.00 94.31 86 ILE A O 1
ATOM 636 N N . ASN A 1 87 ? -8.821 2.105 12.642 1.00 94.56 87 ASN A N 1
ATOM 637 C CA . ASN A 1 87 ? -9.629 3.231 12.176 1.00 94.56 87 ASN A CA 1
ATOM 638 C C . ASN A 1 87 ? -8.765 4.318 11.529 1.00 94.56 87 ASN A C 1
ATOM 640 O O . ASN A 1 87 ? -9.154 4.884 10.508 1.00 94.56 87 ASN A O 1
ATOM 644 N N . ALA A 1 88 ? -7.582 4.581 12.084 1.00 91.56 88 ALA A N 1
ATOM 645 C CA . ALA A 1 88 ? -6.645 5.537 11.517 1.00 91.56 88 ALA A CA 1
ATOM 646 C C . ALA A 1 88 ? -6.082 5.054 10.162 1.00 91.56 88 ALA A C 1
ATOM 648 O O . ALA A 1 88 ? -6.037 5.839 9.214 1.00 91.56 88 ALA A O 1
ATOM 649 N N . PHE A 1 89 ? -5.745 3.764 10.018 1.00 91.19 89 PHE A N 1
ATOM 650 C CA . PHE A 1 89 ? -5.366 3.168 8.725 1.00 91.19 89 PHE A CA 1
ATOM 651 C C . PHE A 1 89 ? -6.479 3.338 7.685 1.00 91.19 89 PHE A C 1
ATOM 653 O O . PHE A 1 89 ? -6.238 3.851 6.593 1.00 91.19 89 PHE A O 1
ATOM 660 N N . VAL A 1 90 ? -7.713 2.979 8.050 1.00 93.94 90 VAL A N 1
ATOM 661 C CA . VAL A 1 90 ? -8.891 3.092 7.180 1.00 93.94 90 VAL A CA 1
ATOM 662 C C . VAL A 1 90 ? -9.160 4.541 6.773 1.00 93.94 90 VAL A C 1
ATOM 664 O O . VAL A 1 90 ? -9.465 4.807 5.609 1.00 93.94 90 VAL A O 1
ATOM 667 N N . ALA A 1 91 ? -9.019 5.498 7.691 1.00 93.00 91 ALA A N 1
ATOM 668 C CA . ALA A 1 91 ? -9.175 6.918 7.388 1.00 93.00 91 ALA A CA 1
ATOM 669 C C . ALA A 1 91 ? -8.126 7.411 6.375 1.00 93.00 91 ALA A C 1
ATOM 671 O O . ALA A 1 91 ? -8.463 8.120 5.419 1.00 93.00 91 ALA A O 1
ATOM 672 N N . THR A 1 92 ? -6.871 6.991 6.542 1.00 89.00 92 THR A N 1
ATOM 673 C CA . THR A 1 92 ? -5.780 7.298 5.610 1.00 89.00 92 THR A CA 1
ATOM 674 C C . THR A 1 92 ? -6.021 6.660 4.241 1.00 89.00 92 THR A C 1
ATOM 676 O O . THR A 1 92 ? -5.983 7.356 3.226 1.00 89.00 92 THR A O 1
ATOM 679 N N . ALA A 1 93 ? -6.384 5.376 4.195 1.00 91.12 93 ALA A N 1
ATOM 680 C CA . ALA A 1 93 ? -6.726 4.674 2.959 1.00 91.12 93 ALA A CA 1
ATOM 681 C C . ALA A 1 93 ? -7.868 5.373 2.202 1.00 91.12 93 ALA A C 1
ATOM 683 O O . ALA A 1 93 ? -7.771 5.623 1.003 1.00 91.12 93 ALA A O 1
ATOM 684 N N . ASN A 1 94 ? -8.922 5.782 2.913 1.00 92.88 94 ASN A N 1
ATOM 685 C CA . ASN A 1 94 ? -10.042 6.527 2.335 1.00 92.88 94 ASN A CA 1
ATOM 686 C C . ASN A 1 94 ? -9.641 7.921 1.823 1.00 92.88 94 ASN A C 1
ATOM 688 O O . ASN A 1 94 ? -10.280 8.452 0.914 1.00 92.88 94 ASN A O 1
ATOM 692 N N . THR A 1 95 ? -8.585 8.522 2.374 1.00 89.69 95 THR A N 1
ATOM 693 C CA . THR A 1 95 ? -8.008 9.761 1.836 1.00 89.69 95 THR A CA 1
ATOM 694 C C . THR A 1 95 ? -7.300 9.492 0.511 1.00 89.69 95 THR A C 1
ATOM 696 O O . THR A 1 95 ? -7.561 10.199 -0.461 1.00 89.69 95 THR A O 1
ATOM 699 N N . PHE A 1 96 ? -6.505 8.421 0.418 1.00 86.69 96 PHE A N 1
ATOM 700 C CA . PHE A 1 96 ? -5.882 8.019 -0.846 1.00 86.69 96 PHE A CA 1
ATOM 701 C C . PHE A 1 96 ? -6.905 7.645 -1.915 1.00 86.69 96 PHE A C 1
ATOM 703 O O . PHE A 1 96 ? -6.747 8.055 -3.057 1.00 86.69 96 PHE A O 1
ATOM 710 N N . ILE A 1 97 ? -8.001 6.972 -1.558 1.00 88.88 97 ILE A N 1
ATOM 711 C CA . ILE A 1 97 ? -9.102 6.688 -2.491 1.00 88.88 97 ILE A CA 1
ATOM 712 C C . ILE A 1 97 ? -9.664 7.977 -3.100 1.00 88.88 97 ILE A C 1
ATOM 714 O O . ILE A 1 97 ? -9.920 8.030 -4.303 1.00 88.88 97 ILE A O 1
ATOM 718 N N . LYS A 1 98 ? -9.864 9.027 -2.293 1.00 87.75 98 LYS A N 1
ATOM 719 C CA . LYS A 1 98 ? -10.356 10.320 -2.796 1.00 87.75 98 LYS A CA 1
ATOM 720 C C . LYS A 1 98 ? -9.372 10.940 -3.784 1.00 87.75 98 LYS A C 1
ATOM 722 O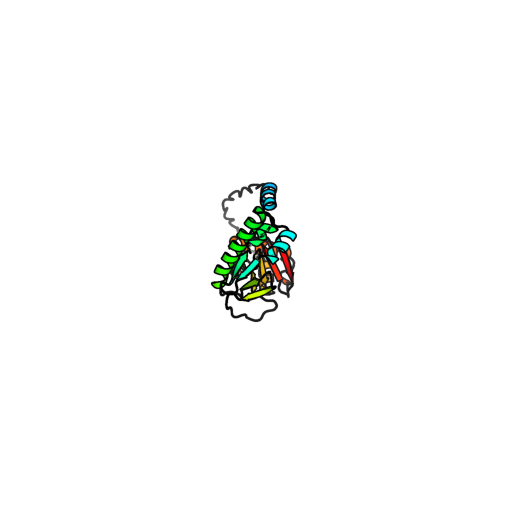 O . LYS A 1 98 ? -9.803 11.407 -4.833 1.00 87.75 98 LYS A O 1
ATOM 727 N N . THR A 1 99 ? -8.080 10.912 -3.469 1.00 83.00 99 THR A N 1
ATOM 728 C CA . THR A 1 99 ? -7.025 11.409 -4.361 1.00 83.00 99 THR A CA 1
ATOM 729 C C . THR A 1 99 ? -6.954 10.590 -5.650 1.00 83.00 99 THR A C 1
ATOM 731 O O . THR A 1 99 ? -6.967 11.157 -6.736 1.00 83.00 99 THR A O 1
ATOM 734 N N . ALA A 1 100 ? -6.978 9.261 -5.544 1.00 82.69 100 ALA A N 1
ATOM 735 C CA . ALA A 1 100 ? -6.882 8.337 -6.669 1.00 82.69 100 ALA A CA 1
ATOM 736 C C . ALA A 1 100 ? -8.042 8.474 -7.662 1.00 82.69 100 ALA A C 1
ATOM 738 O O . ALA A 1 100 ? -7.830 8.364 -8.863 1.00 82.69 100 ALA A O 1
ATOM 739 N N . LYS A 1 101 ? -9.260 8.773 -7.189 1.00 81.00 101 LYS A N 1
ATOM 740 C CA . LYS A 1 101 ? -10.413 9.063 -8.062 1.00 81.00 101 LYS A CA 1
ATOM 741 C C . LYS A 1 101 ? -10.195 10.287 -8.963 1.00 81.00 101 LYS A C 1
ATOM 743 O O . LYS A 1 101 ? -10.855 10.396 -9.992 1.00 81.00 101 LYS A O 1
ATOM 748 N N . MET A 1 102 ? -9.320 11.212 -8.564 1.00 74.19 102 MET A N 1
ATOM 749 C CA . MET A 1 102 ? -8.971 12.409 -9.340 1.00 74.19 102 MET A CA 1
ATOM 750 C C . MET A 1 102 ? -7.716 12.212 -10.196 1.00 74.19 102 MET A C 1
ATOM 752 O O . MET A 1 102 ? -7.474 12.997 -11.111 1.00 74.19 102 MET A O 1
ATOM 756 N N . ASP A 1 103 ? -6.918 11.186 -9.902 1.00 71.31 103 ASP A N 1
ATOM 757 C CA . ASP A 1 103 ? -5.742 10.836 -10.684 1.00 71.31 103 ASP A CA 1
ATOM 758 C C . ASP A 1 103 ? -6.169 10.070 -11.942 1.00 71.31 103 ASP A C 1
ATOM 760 O O . ASP A 1 103 ? -7.000 9.166 -11.887 1.00 71.31 103 ASP A O 1
ATOM 764 N N . ILE A 1 104 ? -5.606 10.435 -13.088 1.00 65.06 104 ILE A N 1
ATOM 765 C CA . ILE A 1 104 ? -5.877 9.816 -14.392 1.00 65.06 104 ILE A CA 1
ATOM 766 C C . ILE A 1 104 ? -4.610 9.228 -15.027 1.00 65.06 104 ILE A C 1
ATOM 768 O O . ILE A 1 104 ? -4.622 8.857 -16.199 1.00 65.06 104 ILE A O 1
ATOM 772 N N . SER A 1 105 ? -3.504 9.171 -14.283 1.00 71.00 105 SER A N 1
ATOM 773 C CA . SER A 1 105 ? -2.202 8.736 -14.794 1.00 71.00 105 SER A CA 1
ATOM 774 C C . SER A 1 105 ? -2.075 7.215 -14.896 1.00 71.00 105 SER A C 1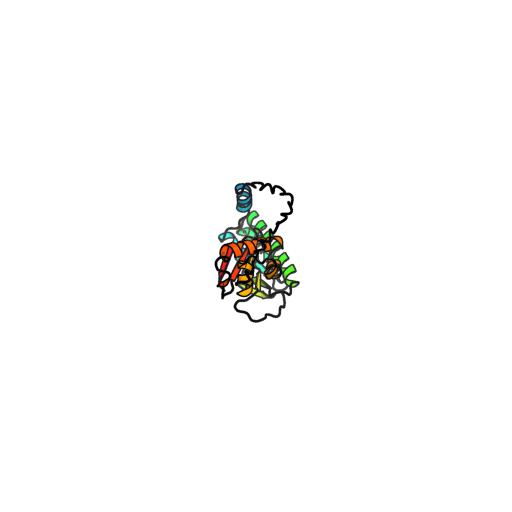
ATOM 776 O O . SER A 1 105 ? -1.428 6.717 -15.818 1.00 71.00 105 SER A O 1
ATOM 778 N N . MET A 1 106 ? -2.719 6.463 -13.997 1.00 77.62 106 MET A N 1
ATOM 779 C CA . MET A 1 106 ? -2.764 4.999 -14.046 1.00 77.62 106 MET A CA 1
ATOM 780 C C . MET A 1 106 ? -4.030 4.419 -13.405 1.00 77.62 106 MET A C 1
ATOM 782 O O . MET A 1 106 ? -4.637 5.084 -12.567 1.00 77.62 106 MET A O 1
ATOM 786 N N . PRO A 1 107 ? -4.386 3.158 -13.706 1.00 86.81 107 PRO A N 1
ATOM 787 C CA . PRO A 1 107 ? -5.455 2.460 -13.006 1.00 86.81 107 PRO A CA 1
ATOM 788 C C . PRO A 1 107 ? -5.157 2.295 -11.511 1.00 86.81 107 PRO A C 1
ATOM 790 O O . PRO A 1 107 ? -4.114 1.764 -11.125 1.00 86.81 107 PRO A O 1
ATOM 793 N N . VAL A 1 108 ? -6.110 2.683 -10.671 1.00 88.25 108 VAL A N 1
ATOM 794 C CA . VAL A 1 108 ? -6.092 2.436 -9.229 1.00 88.25 108 VAL A CA 1
ATOM 795 C C . VAL A 1 108 ? -7.313 1.614 -8.852 1.00 88.25 108 VAL A C 1
ATOM 797 O O . VAL A 1 108 ? -8.437 1.948 -9.219 1.00 88.25 108 VAL A O 1
ATOM 800 N N . TYR A 1 109 ? -7.104 0.548 -8.090 1.00 91.25 109 TYR A N 1
ATOM 801 C CA . TYR A 1 109 ? -8.162 -0.317 -7.584 1.00 91.25 109 TYR A CA 1
ATOM 802 C C . TYR A 1 109 ? -8.221 -0.235 -6.063 1.00 91.25 109 TYR A C 1
ATOM 804 O O . TYR A 1 109 ? -7.181 -0.199 -5.418 1.00 91.25 109 TYR A O 1
ATOM 812 N N . ALA A 1 110 ? -9.411 -0.279 -5.473 1.00 92.62 110 ALA A N 1
ATOM 813 C CA . ALA A 1 110 ? -9.572 -0.610 -4.058 1.00 92.62 110 ALA A CA 1
ATOM 814 C C . ALA A 1 110 ? -9.895 -2.100 -3.923 1.00 92.62 110 ALA A C 1
ATOM 816 O O . ALA A 1 110 ? -10.787 -2.591 -4.615 1.00 92.62 110 ALA A O 1
ATOM 817 N N . ILE A 1 111 ? -9.183 -2.815 -3.053 1.00 94.56 111 ILE A N 1
ATOM 818 C CA . ILE A 1 111 ? -9.381 -4.250 -2.824 1.00 94.56 111 ILE A CA 1
ATOM 819 C C . ILE A 1 111 ? -10.194 -4.454 -1.555 1.00 94.56 111 ILE A C 1
ATOM 821 O O . ILE A 1 111 ? -9.755 -4.092 -0.465 1.00 94.56 111 ILE A O 1
ATOM 825 N N . ASP A 1 112 ? -11.360 -5.075 -1.690 1.00 92.38 112 ASP A N 1
ATOM 826 C CA . ASP A 1 112 ? -12.155 -5.516 -0.550 1.00 92.38 112 ASP A CA 1
ATOM 827 C C . ASP A 1 112 ? -11.424 -6.652 0.189 1.00 92.38 112 ASP A C 1
ATOM 829 O O . ASP A 1 112 ? -11.219 -7.718 -0.400 1.00 92.38 112 ASP A O 1
ATOM 833 N N . PRO A 1 113 ? -11.023 -6.474 1.461 1.00 91.44 113 PRO A N 1
ATOM 834 C CA . PRO A 1 113 ? -10.280 -7.500 2.188 1.00 91.44 113 PRO A CA 1
ATOM 835 C C . PRO A 1 113 ? -11.121 -8.750 2.481 1.00 91.44 113 PRO A C 1
ATOM 837 O O . PRO A 1 113 ? -10.552 -9.825 2.656 1.00 91.44 113 PRO A O 1
ATOM 840 N N . SER A 1 114 ? -12.454 -8.633 2.496 1.00 85.69 114 SER A N 1
ATOM 841 C CA . SER A 1 114 ? -13.355 -9.751 2.789 1.00 85.69 114 SER A CA 1
ATOM 842 C C . SER A 1 114 ? -13.571 -10.672 1.584 1.00 85.69 114 SER A C 1
ATOM 844 O O . SER A 1 114 ? -13.704 -11.885 1.739 1.00 85.69 114 SER A O 1
ATOM 846 N N . THR A 1 115 ? -13.576 -10.112 0.370 1.00 87.69 115 THR A N 1
ATOM 847 C CA . THR A 1 115 ? -13.863 -10.858 -0.868 1.00 87.69 115 THR A CA 1
ATOM 848 C C . THR A 1 115 ? -12.666 -10.986 -1.808 1.00 87.69 115 THR A C 1
ATOM 850 O O . THR A 1 115 ? -12.714 -11.770 -2.756 1.00 87.69 115 THR A O 1
ATOM 853 N N . GLY A 1 116 ? -11.611 -10.197 -1.596 1.00 88.19 116 GLY A N 1
ATOM 854 C CA . GLY A 1 116 ? -10.466 -10.071 -2.498 1.00 88.19 116 GLY A CA 1
ATOM 855 C C . GLY A 1 116 ? -10.790 -9.379 -3.826 1.00 88.19 116 GLY A C 1
ATOM 856 O O . GLY A 1 116 ? -9.926 -9.297 -4.699 1.00 88.19 116 GLY A O 1
ATOM 857 N N . LYS A 1 117 ? -12.023 -8.893 -4.019 1.00 88.69 117 LYS A N 1
ATOM 858 C CA . LYS A 1 117 ? -12.445 -8.263 -5.273 1.00 88.69 117 LYS A CA 1
ATOM 859 C C . LYS A 1 117 ? -11.955 -6.820 -5.342 1.00 88.69 117 LYS A C 1
ATOM 861 O O . LYS A 1 117 ? -12.082 -6.063 -4.382 1.00 88.69 117 LYS A O 1
ATOM 866 N N . GLY A 1 118 ? -11.422 -6.447 -6.503 1.00 88.81 118 GLY A N 1
ATOM 867 C CA . GLY A 1 118 ? -10.996 -5.084 -6.796 1.00 88.81 118 GLY A CA 1
ATOM 868 C C . GLY A 1 118 ? -12.095 -4.260 -7.462 1.00 88.81 118 GLY A C 1
ATOM 869 O O . GLY A 1 118 ? -12.743 -4.733 -8.394 1.00 88.81 118 GLY A O 1
ATOM 870 N N . VAL A 1 119 ? -12.266 -3.015 -7.020 1.00 89.69 119 VAL A N 1
ATOM 871 C CA . VAL A 1 119 ? -13.100 -2.003 -7.681 1.00 89.69 119 VAL A CA 1
ATOM 872 C C . VAL A 1 119 ? -12.192 -0.947 -8.289 1.00 89.69 119 VAL A C 1
ATOM 874 O O . VAL A 1 119 ? -11.386 -0.349 -7.579 1.00 89.69 119 VAL A O 1
ATOM 877 N N . LEU A 1 120 ? -12.322 -0.715 -9.595 1.00 89.00 120 LEU A N 1
ATOM 878 C CA . LEU A 1 120 ? -11.587 0.339 -10.292 1.00 89.00 120 LEU A CA 1
ATOM 879 C C . LEU A 1 120 ? -12.075 1.717 -9.815 1.00 89.00 120 LEU A C 1
ATOM 881 O O . LEU A 1 120 ? -13.274 1.994 -9.828 1.00 89.00 120 LEU A O 1
ATOM 885 N N . LEU A 1 121 ? -11.148 2.572 -9.385 1.00 86.62 121 LEU A N 1
ATOM 886 C CA . LEU A 1 121 ? -11.438 3.895 -8.826 1.00 86.62 121 LEU A CA 1
ATOM 887 C C . LEU A 1 121 ? -11.351 5.018 -9.860 1.00 86.62 121 LEU A C 1
ATOM 889 O O . LEU A 1 121 ? -11.988 6.053 -9.674 1.00 86.62 121 LEU A O 1
ATOM 893 N N . ASN A 1 122 ? -10.580 4.826 -10.928 1.00 83.00 122 ASN A N 1
ATOM 894 C CA . ASN A 1 122 ? -10.373 5.807 -11.985 1.00 83.00 122 ASN A CA 1
ATOM 895 C C . ASN A 1 122 ? -10.320 5.140 -13.368 1.00 83.00 122 ASN A C 1
ATOM 897 O O . ASN A 1 122 ? -9.988 3.966 -13.513 1.00 83.00 122 ASN A O 1
ATOM 901 N N . HIS A 1 123 ? -10.667 5.886 -14.413 1.00 70.94 123 HIS A N 1
ATOM 902 C CA . HIS A 1 123 ? -10.609 5.385 -15.784 1.00 70.94 123 HIS A CA 1
ATOM 903 C C . HIS A 1 123 ? -9.335 5.876 -16.460 1.00 70.94 123 HIS A C 1
ATOM 905 O O . HIS A 1 123 ? -9.218 7.058 -16.773 1.00 70.94 123 HIS A O 1
ATOM 911 N N . VAL A 1 124 ? -8.403 4.957 -16.717 1.00 72.00 124 VAL A N 1
ATOM 912 C CA . VAL A 1 124 ? -7.160 5.254 -17.437 1.00 72.00 124 VAL A CA 1
ATOM 913 C C . VAL A 1 124 ? -7.009 4.329 -18.635 1.00 72.00 124 VAL A C 1
ATOM 915 O O . VAL A 1 124 ? -7.207 3.117 -18.534 1.00 72.00 124 VAL A O 1
ATOM 918 N N . ALA A 1 125 ? -6.659 4.909 -19.783 1.00 62.06 125 ALA A N 1
ATOM 919 C CA . ALA A 1 125 ? -6.330 4.156 -20.983 1.00 62.06 125 ALA A CA 1
ATOM 920 C C . ALA A 1 125 ? -4.967 3.474 -20.794 1.00 62.06 125 ALA A C 1
ATOM 922 O O . ALA A 1 125 ? -3.933 4.134 -20.731 1.00 62.06 125 ALA A O 1
ATOM 923 N N . THR A 1 126 ? -4.957 2.147 -20.686 1.00 59.00 126 THR A N 1
ATOM 924 C CA . THR A 1 126 ? -3.722 1.381 -20.507 1.00 59.00 126 THR A CA 1
ATOM 925 C C . THR A 1 126 ? -3.079 1.058 -21.854 1.00 59.00 126 THR A C 1
ATOM 927 O O . THR A 1 126 ? -3.665 0.399 -22.713 1.00 59.00 126 THR A O 1
ATOM 930 N N . LEU A 1 127 ? -1.838 1.510 -22.042 1.00 59.00 127 LEU A N 1
ATOM 931 C CA . LEU A 1 127 ? -0.976 1.044 -23.128 1.00 59.00 127 LEU A CA 1
ATOM 932 C C . LEU A 1 127 ? -0.350 -0.298 -22.719 1.00 59.00 127 LEU A C 1
ATOM 934 O O . LEU A 1 127 ? 0.051 -0.483 -21.571 1.00 59.00 127 LEU A O 1
ATOM 938 N N . ARG A 1 128 ? -0.293 -1.262 -23.645 1.00 56.03 128 ARG A N 1
ATOM 939 C CA . ARG A 1 128 ? 0.259 -2.599 -23.371 1.00 56.03 128 ARG A CA 1
ATOM 940 C C . ARG A 1 128 ? 1.784 -2.521 -23.201 1.00 56.03 128 ARG A C 1
ATOM 942 O O . ARG A 1 128 ? 2.473 -2.103 -24.126 1.00 56.03 128 ARG A O 1
ATOM 949 N N . SER A 1 129 ? 2.304 -2.978 -22.060 1.00 61.03 129 SER A N 1
ATOM 950 C CA . SER A 1 129 ? 3.741 -3.139 -21.778 1.00 61.03 129 SER A CA 1
ATOM 951 C C . SER A 1 129 ? 4.031 -4.487 -21.104 1.00 61.03 129 SER A C 1
ATOM 953 O O . SER A 1 129 ? 3.108 -5.158 -20.646 1.00 61.03 129 SER A O 1
ATOM 955 N N . ALA A 1 130 ? 5.305 -4.894 -21.042 1.00 62.44 130 ALA A N 1
ATOM 956 C CA . ALA A 1 130 ? 5.737 -6.033 -20.226 1.00 62.44 130 ALA A CA 1
ATOM 957 C C . ALA A 1 130 ? 5.649 -5.663 -18.733 1.00 62.44 130 ALA A C 1
ATOM 959 O O . ALA A 1 130 ? 6.372 -4.780 -18.261 1.00 62.44 130 ALA A O 1
ATOM 960 N N . GLY A 1 131 ? 4.726 -6.306 -18.015 1.00 67.50 131 GLY A N 1
ATOM 961 C CA . GLY A 1 131 ? 4.273 -5.871 -16.692 1.00 67.50 131 GLY A CA 1
ATOM 962 C C . GLY A 1 131 ? 3.275 -4.710 -16.772 1.00 67.50 131 GLY A C 1
ATOM 963 O O . GLY A 1 131 ? 3.173 -4.013 -17.789 1.00 67.50 131 GLY A O 1
ATOM 964 N N . LYS A 1 132 ? 2.516 -4.509 -15.693 1.00 85.06 132 LYS A N 1
ATOM 965 C CA . LYS A 1 132 ? 1.512 -3.443 -15.589 1.00 85.06 132 LYS A CA 1
ATOM 966 C C . LYS A 1 132 ? 1.969 -2.349 -14.626 1.00 85.06 132 LYS A C 1
ATOM 968 O O . LYS A 1 132 ? 2.668 -2.628 -13.653 1.00 85.06 132 LYS A O 1
ATOM 973 N N . ASN A 1 133 ? 1.547 -1.121 -14.918 1.00 87.25 133 ASN A N 1
ATOM 974 C CA . ASN A 1 133 ? 1.535 -0.037 -13.945 1.00 87.25 133 ASN A CA 1
ATOM 975 C C . ASN A 1 133 ? 0.113 0.089 -13.417 1.00 87.25 133 ASN A C 1
ATOM 977 O O . ASN A 1 133 ? -0.781 0.486 -14.166 1.00 87.25 133 ASN A O 1
ATOM 981 N N . ASP A 1 134 ? -0.095 -0.284 -12.167 1.00 88.38 134 ASP A N 1
ATOM 982 C CA . ASP A 1 134 ? -1.331 -0.017 -11.451 1.00 88.38 134 ASP A CA 1
ATOM 983 C C . ASP A 1 134 ? -1.068 0.056 -9.949 1.00 88.38 134 ASP A C 1
ATOM 985 O O . ASP A 1 134 ? 0.006 -0.296 -9.452 1.00 88.38 134 ASP A O 1
ATOM 989 N N . ILE A 1 135 ? -2.059 0.555 -9.222 1.00 89.62 135 ILE A N 1
ATOM 990 C CA . ILE A 1 135 ? -2.045 0.572 -7.764 1.00 89.62 135 ILE A CA 1
ATOM 991 C C . ILE A 1 135 ? -3.248 -0.207 -7.267 1.00 89.62 135 ILE A C 1
ATOM 993 O O . ILE A 1 135 ? -4.369 -0.000 -7.729 1.00 89.62 135 ILE A O 1
ATOM 997 N N . THR A 1 136 ? -3.035 -1.074 -6.284 1.00 91.69 136 THR A N 1
ATOM 998 C CA . THR A 1 136 ? -4.129 -1.668 -5.519 1.00 91.69 136 THR A CA 1
ATOM 999 C C . THR A 1 136 ? -4.069 -1.163 -4.083 1.00 91.69 136 THR A C 1
ATOM 1001 O O . THR A 1 136 ? -3.124 -1.435 -3.347 1.00 91.69 136 THR A O 1
ATOM 1004 N N . LEU A 1 137 ? -5.074 -0.389 -3.687 1.00 92.75 137 LEU A N 1
ATOM 1005 C CA . LEU A 1 137 ? -5.260 0.120 -2.337 1.00 92.75 137 LEU A CA 1
ATOM 1006 C C . LEU A 1 137 ? -5.928 -0.955 -1.481 1.00 92.75 137 LEU A C 1
ATOM 1008 O O . LEU A 1 137 ? -7.025 -1.425 -1.787 1.00 92.75 137 LEU A O 1
ATOM 1012 N N . HIS A 1 138 ? -5.266 -1.311 -0.392 1.00 94.25 138 HIS A N 1
ATOM 1013 C CA . HIS A 1 138 ? -5.825 -2.076 0.713 1.00 94.25 138 HIS A CA 1
ATOM 1014 C C . HIS A 1 138 ? -6.111 -1.109 1.865 1.00 94.25 138 HIS A C 1
ATOM 1016 O O . HIS A 1 138 ? -5.746 0.063 1.809 1.00 94.25 138 HIS A O 1
ATOM 1022 N N . TRP A 1 139 ? -6.779 -1.562 2.921 1.00 94.00 139 TRP A N 1
ATOM 1023 C CA . TRP A 1 139 ? -7.123 -0.674 4.035 1.00 94.00 139 TRP A CA 1
ATOM 1024 C C . TRP A 1 139 ? -5.897 -0.235 4.861 1.00 94.00 139 TRP A C 1
ATOM 1026 O O . TRP A 1 139 ? -5.953 0.800 5.516 1.00 94.00 139 TRP A O 1
ATOM 1036 N N . ASN A 1 140 ? -4.797 -0.996 4.827 1.00 92.00 140 ASN A N 1
ATOM 1037 C CA . ASN A 1 140 ? -3.578 -0.764 5.615 1.00 92.00 140 ASN A CA 1
ATOM 1038 C C . ASN A 1 140 ? -2.303 -0.503 4.793 1.00 92.00 140 ASN A C 1
ATOM 1040 O O . ASN A 1 140 ? -1.287 -0.089 5.354 1.00 92.00 140 ASN A O 1
ATOM 1044 N N . TYR A 1 141 ? -2.325 -0.748 3.486 1.00 91.69 141 TYR A N 1
ATOM 1045 C CA . TYR A 1 141 ? -1.186 -0.519 2.597 1.00 91.69 141 TYR A CA 1
ATOM 1046 C C . TYR A 1 141 ? -1.657 -0.268 1.163 1.00 91.69 141 TYR A C 1
ATOM 1048 O O . TYR A 1 141 ? -2.792 -0.580 0.801 1.00 91.69 141 TYR A O 1
ATOM 1056 N N . ALA A 1 142 ? -0.765 0.247 0.326 1.00 91.31 142 ALA A N 1
ATOM 1057 C CA . ALA A 1 142 ? -0.930 0.246 -1.121 1.00 91.31 142 ALA A CA 1
ATOM 1058 C C . ALA A 1 142 ? 0.082 -0.702 -1.752 1.00 91.31 142 ALA A C 1
ATOM 1060 O O . ALA A 1 142 ? 1.257 -0.684 -1.394 1.00 91.31 142 ALA A O 1
ATOM 1061 N N . ARG A 1 143 ? -0.360 -1.497 -2.723 1.00 92.56 143 ARG A N 1
ATOM 1062 C CA . ARG A 1 143 ? 0.546 -2.225 -3.604 1.00 92.56 143 ARG A CA 1
ATOM 1063 C C . ARG A 1 143 ? 0.731 -1.445 -4.888 1.00 92.56 143 ARG A C 1
ATOM 1065 O O . ARG A 1 143 ? -0.242 -1.153 -5.580 1.00 92.56 143 ARG A O 1
ATOM 1072 N N . ILE A 1 144 ? 1.979 -1.142 -5.202 1.00 91.31 144 ILE A N 1
ATOM 1073 C CA . ILE A 1 144 ? 2.383 -0.432 -6.409 1.00 91.31 144 ILE A CA 1
ATOM 1074 C C . ILE A 1 144 ? 2.979 -1.452 -7.365 1.00 91.31 144 ILE A C 1
ATOM 1076 O O . ILE A 1 144 ? 3.974 -2.097 -7.038 1.00 91.31 144 ILE A O 1
ATOM 1080 N N . TYR A 1 145 ? 2.386 -1.585 -8.542 1.00 91.25 145 TYR A N 1
ATOM 1081 C CA . TYR A 1 145 ? 2.913 -2.393 -9.628 1.00 91.25 145 TYR A CA 1
ATOM 1082 C C . TYR A 1 145 ? 3.641 -1.477 -10.605 1.00 91.25 145 TYR A C 1
ATOM 1084 O O . TYR A 1 145 ? 3.115 -0.449 -11.026 1.00 91.25 145 TYR A O 1
ATOM 1092 N N . LEU A 1 146 ? 4.863 -1.855 -10.958 1.00 90.75 146 LEU A N 1
ATOM 1093 C CA . LEU A 1 146 ? 5.694 -1.183 -11.941 1.00 90.75 146 LEU A CA 1
ATOM 1094 C C . LEU A 1 146 ? 5.955 -2.137 -13.100 1.00 90.75 146 LEU A C 1
ATOM 1096 O O . LEU A 1 146 ? 6.386 -3.272 -12.899 1.00 90.75 146 LEU A O 1
ATOM 1100 N N . ASN A 1 147 ? 5.723 -1.676 -14.322 1.00 90.75 147 ASN A N 1
ATOM 1101 C CA . ASN A 1 147 ? 6.172 -2.381 -15.511 1.00 90.75 147 ASN A CA 1
ATOM 1102 C C . ASN A 1 147 ? 7.709 -2.405 -15.576 1.00 90.75 147 ASN A C 1
ATOM 1104 O O . ASN A 1 147 ? 8.391 -1.682 -14.848 1.00 90.75 147 ASN A O 1
ATOM 1108 N N . ALA A 1 148 ? 8.266 -3.205 -16.485 1.00 90.94 148 ALA A N 1
ATOM 1109 C CA . ALA A 1 148 ? 9.714 -3.380 -16.565 1.00 90.94 148 ALA A CA 1
ATOM 1110 C C . ALA A 1 148 ? 10.480 -2.052 -16.735 1.00 90.94 148 ALA A C 1
ATOM 1112 O O . ALA A 1 148 ? 11.557 -1.887 -16.174 1.00 90.94 148 ALA A O 1
ATOM 1113 N N . GLU A 1 149 ? 9.940 -1.090 -17.488 1.00 89.62 149 GLU A N 1
ATOM 1114 C CA . GLU A 1 149 ? 10.568 0.221 -17.687 1.00 89.62 149 GLU A CA 1
ATOM 1115 C C . GLU A 1 149 ? 10.607 1.050 -16.401 1.00 89.62 149 GLU A C 1
ATOM 1117 O O . GLU A 1 149 ? 11.674 1.514 -15.998 1.00 89.62 149 GLU A O 1
ATOM 1122 N N . ASN A 1 150 ? 9.476 1.176 -15.712 1.00 90.38 150 ASN A N 1
ATOM 1123 C CA . ASN A 1 150 ? 9.392 1.933 -14.470 1.00 90.38 150 ASN A CA 1
ATOM 1124 C C . ASN A 1 150 ? 10.163 1.262 -13.340 1.00 90.38 150 ASN A C 1
ATOM 1126 O O . ASN A 1 150 ? 10.774 1.955 -12.530 1.00 90.38 150 ASN A O 1
ATOM 1130 N N . THR A 1 151 ? 10.227 -0.071 -13.319 1.00 91.50 151 THR A N 1
ATOM 1131 C CA . THR A 1 151 ? 11.118 -0.794 -12.411 1.00 91.50 151 THR A CA 1
ATOM 1132 C C . THR A 1 151 ? 12.578 -0.411 -12.659 1.00 91.50 151 THR A C 1
ATOM 1134 O O . THR A 1 151 ? 13.302 -0.173 -11.695 1.00 91.50 151 THR A O 1
ATOM 1137 N N . ARG A 1 152 ? 13.030 -0.294 -13.919 1.00 91.75 152 ARG A N 1
ATOM 1138 C CA . ARG A 1 152 ? 14.399 0.171 -14.225 1.00 91.75 152 ARG A CA 1
ATOM 1139 C C . ARG A 1 152 ? 14.625 1.605 -13.778 1.00 91.75 152 ARG A C 1
ATOM 1141 O O . ARG A 1 152 ? 15.630 1.873 -13.131 1.00 91.75 152 ARG A O 1
ATOM 1148 N N . LEU A 1 153 ? 13.699 2.509 -14.096 1.00 90.88 153 LEU A N 1
ATOM 1149 C CA . LEU A 1 153 ? 13.796 3.914 -13.697 1.00 90.88 153 LEU A CA 1
ATOM 1150 C C . LEU A 1 153 ? 13.889 4.049 -12.173 1.00 90.88 153 LEU A C 1
ATOM 1152 O O . LEU A 1 153 ? 14.773 4.744 -11.676 1.00 90.88 153 LEU A O 1
ATOM 1156 N N . ALA A 1 154 ? 13.044 3.327 -11.437 1.00 90.88 154 ALA A N 1
ATOM 1157 C CA . ALA A 1 154 ? 13.087 3.269 -9.981 1.00 90.88 154 ALA A CA 1
ATOM 1158 C C . ALA A 1 154 ? 14.406 2.669 -9.467 1.00 90.88 154 ALA A C 1
ATOM 1160 O O . ALA A 1 154 ? 15.027 3.235 -8.572 1.00 90.88 154 ALA A O 1
ATOM 1161 N N . ALA A 1 155 ? 14.879 1.570 -10.068 1.00 91.75 155 ALA A N 1
ATOM 1162 C CA . ALA A 1 155 ? 16.148 0.935 -9.711 1.00 91.75 155 ALA A CA 1
ATOM 1163 C C . ALA A 1 155 ? 17.356 1.859 -9.952 1.00 91.75 155 ALA A C 1
ATOM 1165 O O . ALA A 1 155 ? 18.327 1.810 -9.205 1.00 91.75 155 ALA A O 1
ATOM 1166 N N . MET A 1 156 ? 17.287 2.735 -10.958 1.00 90.50 156 MET A N 1
ATOM 1167 C CA . MET A 1 156 ? 18.287 3.775 -11.226 1.00 90.50 156 MET A CA 1
ATOM 1168 C C . MET A 1 156 ? 18.151 5.009 -10.317 1.00 90.50 156 MET A C 1
ATOM 1170 O O . MET A 1 156 ? 18.935 5.945 -10.452 1.00 90.50 156 MET A O 1
ATOM 1174 N N . GLY A 1 157 ? 17.163 5.044 -9.417 1.00 86.19 157 GLY A N 1
ATOM 1175 C CA . GLY A 1 157 ? 16.929 6.168 -8.509 1.00 86.19 157 GLY A CA 1
ATOM 1176 C C . GLY A 1 157 ? 16.146 7.335 -9.126 1.00 86.19 157 GLY A C 1
ATOM 1177 O O . GLY A 1 157 ? 16.170 8.446 -8.597 1.00 86.19 157 GLY A O 1
ATOM 1178 N N . SER A 1 158 ? 15.451 7.129 -10.249 1.00 86.75 158 SER A N 1
ATOM 1179 C CA . SER A 1 158 ? 14.726 8.198 -10.945 1.00 86.75 158 SER A CA 1
ATOM 1180 C C . SER A 1 158 ? 13.400 8.537 -10.261 1.00 86.75 158 SER A C 1
ATOM 1182 O O . SER A 1 158 ? 12.356 7.967 -10.570 1.00 86.75 158 SER A O 1
ATOM 1184 N N . VAL A 1 159 ? 13.421 9.530 -9.370 1.00 80.25 159 VAL A N 1
ATOM 1185 C CA . VAL A 1 159 ? 12.204 10.073 -8.739 1.00 80.25 159 VAL A CA 1
ATOM 1186 C C . VAL A 1 159 ? 11.298 10.749 -9.772 1.00 80.25 159 VAL A C 1
ATOM 1188 O O . VAL A 1 159 ? 10.087 10.575 -9.737 1.00 80.25 159 VAL A O 1
ATOM 1191 N N . GLY A 1 160 ? 11.867 11.489 -10.729 1.00 74.50 160 GLY A N 1
ATOM 1192 C CA . GLY A 1 160 ? 11.087 12.198 -11.751 1.00 74.50 160 GLY A CA 1
ATOM 1193 C C . GLY A 1 160 ? 10.380 11.269 -12.742 1.00 74.50 160 GLY A C 1
ATOM 1194 O O . GLY A 1 160 ? 9.298 11.602 -13.214 1.00 74.50 160 GLY A O 1
ATOM 1195 N N . GLY A 1 161 ? 10.960 10.097 -13.026 1.00 74.00 161 GLY A N 1
ATOM 1196 C CA . GLY A 1 161 ? 10.393 9.128 -13.968 1.00 74.00 161 GLY A CA 1
ATOM 1197 C C . GLY A 1 161 ? 9.204 8.344 -13.414 1.00 74.00 161 GLY A C 1
ATOM 1198 O O . GLY A 1 161 ? 8.323 7.966 -14.178 1.00 74.00 161 GLY A O 1
ATOM 1199 N N . ILE A 1 162 ? 9.155 8.126 -12.095 1.00 79.81 162 ILE A N 1
ATOM 1200 C CA . ILE A 1 162 ? 8.086 7.344 -11.449 1.00 79.81 162 ILE A CA 1
ATOM 1201 C C . ILE A 1 162 ? 7.286 8.127 -10.402 1.00 79.81 162 ILE A C 1
ATOM 1203 O O . ILE A 1 162 ? 6.364 7.587 -9.799 1.00 79.81 162 ILE A O 1
ATOM 1207 N N . GLY A 1 163 ? 7.601 9.402 -10.172 1.00 73.06 163 GLY A N 1
ATOM 1208 C CA . GLY A 1 163 ? 7.034 10.166 -9.063 1.00 73.06 163 GLY A CA 1
ATOM 1209 C C . GLY A 1 163 ? 5.527 10.338 -9.159 1.00 73.06 163 GLY A C 1
ATOM 1210 O O . GLY A 1 163 ? 4.829 10.026 -8.200 1.00 73.06 163 GLY A O 1
ATOM 1211 N N . GLY A 1 164 ? 5.026 10.719 -10.338 1.00 73.44 164 GLY A N 1
ATOM 1212 C CA . GLY A 1 164 ? 3.584 10.821 -10.582 1.00 73.44 164 GLY A CA 1
ATOM 1213 C C . GLY A 1 164 ? 2.854 9.490 -10.399 1.00 73.44 164 GLY A C 1
ATOM 1214 O O . GLY A 1 164 ? 1.710 9.476 -9.961 1.00 73.44 164 GLY A O 1
ATOM 1215 N N . LEU A 1 165 ? 3.538 8.369 -10.651 1.00 75.31 165 LEU A N 1
ATOM 1216 C CA . LEU A 1 165 ? 2.959 7.048 -10.442 1.00 75.31 165 LEU A CA 1
ATOM 1217 C C . LEU A 1 165 ? 2.778 6.771 -8.945 1.00 75.31 165 LEU A C 1
ATOM 1219 O O . LEU A 1 165 ? 1.727 6.350 -8.478 1.00 75.31 165 LEU A O 1
ATOM 1223 N N . VAL A 1 166 ? 3.818 7.029 -8.167 1.00 77.38 166 VAL A N 1
ATOM 1224 C CA . VAL A 1 166 ? 3.871 6.624 -6.764 1.00 77.38 166 VAL A CA 1
ATOM 1225 C C . VAL A 1 166 ? 3.063 7.575 -5.866 1.00 77.38 166 VAL A C 1
ATOM 1227 O O . VAL A 1 166 ? 2.513 7.133 -4.859 1.00 77.38 166 VAL A O 1
ATOM 1230 N N . THR A 1 167 ? 2.875 8.845 -6.248 1.00 77.62 167 THR A N 1
ATOM 1231 C CA . THR A 1 167 ? 2.104 9.831 -5.458 1.00 77.62 167 THR A CA 1
ATOM 1232 C C . THR A 1 167 ? 0.629 9.487 -5.237 1.00 77.62 167 THR A C 1
ATOM 1234 O O . THR A 1 167 ? 0.017 9.996 -4.301 1.00 77.62 167 THR A O 1
ATOM 1237 N N . ALA A 1 168 ? 0.032 8.621 -6.059 1.00 70.50 168 ALA A N 1
ATOM 1238 C CA . ALA A 1 168 ? -1.336 8.152 -5.825 1.00 70.50 168 ALA A CA 1
ATOM 1239 C C . ALA A 1 168 ? -1.440 7.183 -4.629 1.00 70.50 168 ALA A C 1
ATOM 1241 O O . ALA A 1 168 ? -2.511 7.030 -4.042 1.00 70.50 168 ALA A O 1
ATOM 1242 N N . ALA A 1 169 ? -0.326 6.542 -4.265 1.00 70.81 169 ALA A N 1
ATOM 1243 C CA . ALA A 1 169 ? -0.224 5.555 -3.192 1.00 70.81 169 ALA A CA 1
ATOM 1244 C C . ALA A 1 169 ? 0.524 6.070 -1.950 1.00 70.81 169 ALA A C 1
ATOM 1246 O O . ALA A 1 169 ? 0.500 5.420 -0.906 1.00 70.81 169 ALA A O 1
ATOM 1247 N N . THR A 1 170 ? 1.210 7.210 -2.051 1.00 71.38 170 THR A N 1
ATOM 1248 C CA . THR A 1 170 ? 1.997 7.794 -0.960 1.00 71.38 170 THR A CA 1
ATOM 1249 C C . THR A 1 170 ? 2.095 9.314 -1.087 1.00 71.38 170 THR A C 1
ATOM 1251 O O . THR A 1 170 ? 1.874 9.889 -2.146 1.00 71.38 170 THR A O 1
ATOM 1254 N N . SER A 1 171 ? 2.479 9.990 -0.004 1.00 71.00 171 SER A N 1
ATOM 1255 C CA . SER A 1 171 ? 2.875 11.397 -0.058 1.00 71.00 171 SER A CA 1
ATOM 1256 C C . SER A 1 171 ? 4.096 11.611 -0.966 1.00 71.00 171 SER A C 1
ATOM 1258 O O . SER A 1 171 ? 4.878 10.689 -1.215 1.00 71.00 171 SER A O 1
ATOM 1260 N N . SER A 1 172 ? 4.301 12.853 -1.410 1.00 66.62 172 SER A N 1
ATOM 1261 C CA . SER A 1 172 ? 5.466 13.263 -2.207 1.00 66.62 172 SER A CA 1
ATOM 1262 C C . SER A 1 172 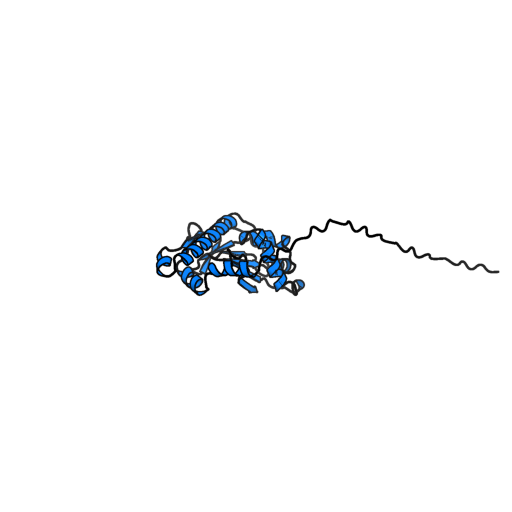? 6.804 12.955 -1.525 1.00 66.62 172 SER A C 1
ATOM 1264 O O . SER A 1 172 ? 7.754 12.561 -2.195 1.00 66.62 172 SER A O 1
ATOM 1266 N N . VAL A 1 173 ? 6.872 13.069 -0.195 1.00 65.31 173 VAL A N 1
ATOM 1267 C CA . VAL A 1 173 ? 8.050 12.676 0.598 1.00 65.31 173 VAL A CA 1
ATOM 1268 C C . VAL A 1 173 ? 8.277 11.164 0.518 1.00 65.31 173 VAL A C 1
ATOM 1270 O O . VAL A 1 173 ? 9.403 10.716 0.305 1.00 65.31 173 VAL A O 1
ATOM 1273 N N . GLY A 1 174 ? 7.208 10.369 0.606 1.00 72.12 174 GLY A N 1
ATOM 1274 C CA . GLY A 1 174 ? 7.302 8.912 0.526 1.00 72.12 174 GLY A CA 1
ATOM 1275 C C . GLY A 1 174 ? 7.687 8.383 -0.860 1.00 72.12 174 GLY A C 1
ATOM 1276 O O . GLY A 1 174 ? 8.236 7.291 -0.949 1.00 72.12 174 GLY A O 1
ATOM 1277 N N . VAL A 1 175 ? 7.517 9.164 -1.936 1.00 79.44 175 VAL A N 1
ATOM 1278 C CA . VAL A 1 175 ? 8.065 8.812 -3.262 1.00 79.44 175 VAL A CA 1
ATOM 1279 C C . VAL A 1 175 ? 9.588 8.678 -3.203 1.00 79.44 175 VAL A C 1
ATOM 1281 O O . VAL A 1 175 ? 10.143 7.728 -3.750 1.00 79.44 175 VAL A O 1
ATOM 1284 N N . GLY A 1 176 ? 10.271 9.614 -2.536 1.00 77.12 176 GLY A N 1
ATOM 1285 C CA . GLY A 1 176 ? 11.728 9.583 -2.400 1.00 77.12 176 GLY A CA 1
ATOM 1286 C C . GLY A 1 176 ? 12.200 8.371 -1.599 1.00 77.12 176 GLY A C 1
ATOM 1287 O O . GLY A 1 176 ? 13.134 7.689 -2.012 1.00 77.12 176 GLY A O 1
ATOM 1288 N N . VAL A 1 177 ? 11.500 8.057 -0.504 1.00 81.44 177 VAL A N 1
ATOM 1289 C CA . VAL A 1 177 ? 11.760 6.863 0.320 1.00 81.44 177 VAL A CA 1
ATOM 1290 C C . VAL A 1 177 ? 11.556 5.586 -0.496 1.00 81.44 177 VAL A C 1
ATOM 1292 O O . VAL A 1 177 ? 12.414 4.706 -0.491 1.00 81.44 177 VAL A O 1
ATOM 1295 N N . PHE A 1 178 ? 10.463 5.511 -1.256 1.00 85.12 178 PHE A N 1
ATOM 1296 C CA . PHE A 1 178 ? 10.163 4.385 -2.132 1.00 85.12 178 PHE A CA 1
ATOM 1297 C C . PHE A 1 178 ? 11.252 4.181 -3.189 1.00 85.12 178 PHE A C 1
ATOM 1299 O O . PHE A 1 178 ? 11.821 3.097 -3.286 1.00 85.12 178 PHE A O 1
ATOM 1306 N N . VAL A 1 179 ? 11.590 5.227 -3.950 1.00 86.88 179 VAL A N 1
ATOM 1307 C CA . VAL A 1 179 ? 12.636 5.174 -4.985 1.00 86.88 179 VAL A CA 1
ATOM 1308 C C . VAL A 1 179 ? 13.982 4.790 -4.370 1.00 86.88 179 VAL A C 1
ATOM 1310 O O . VAL A 1 179 ? 14.683 3.938 -4.914 1.00 86.88 179 VAL A O 1
ATOM 1313 N N . GLY A 1 180 ? 14.323 5.368 -3.215 1.00 84.00 180 GLY A N 1
ATOM 1314 C CA . GLY A 1 180 ? 15.525 5.021 -2.462 1.00 84.00 180 GLY A CA 1
ATOM 1315 C C . GLY A 1 180 ? 15.576 3.530 -2.135 1.00 84.00 180 GLY A C 1
ATOM 1316 O O . GLY A 1 180 ? 16.551 2.861 -2.474 1.00 84.00 180 GLY A O 1
ATOM 1317 N N . ALA A 1 181 ? 14.498 2.979 -1.581 1.00 86.50 181 ALA A N 1
ATOM 1318 C CA . ALA A 1 181 ? 14.422 1.564 -1.242 1.00 86.50 181 ALA A CA 1
ATOM 1319 C C . ALA A 1 181 ? 14.493 0.651 -2.482 1.00 86.50 181 ALA A C 1
ATOM 1321 O O . ALA A 1 181 ? 15.260 -0.313 -2.492 1.00 86.50 181 ALA A O 1
ATOM 1322 N N . VAL A 1 182 ? 13.770 0.976 -3.561 1.00 88.00 182 VAL A N 1
ATOM 1323 C CA . VAL A 1 182 ? 13.829 0.208 -4.817 1.00 88.00 182 VAL A CA 1
ATOM 1324 C C . VAL A 1 182 ? 15.236 0.235 -5.418 1.00 88.00 182 VAL A C 1
ATOM 1326 O O . VAL A 1 182 ? 15.749 -0.809 -5.822 1.00 88.00 182 VAL A O 1
ATOM 1329 N N . SER A 1 183 ? 15.885 1.401 -5.453 1.00 90.06 183 SER A N 1
ATOM 1330 C CA . SER A 1 183 ? 17.253 1.542 -5.964 1.00 90.06 183 SER A CA 1
ATOM 1331 C C . SER A 1 183 ? 18.278 0.790 -5.112 1.00 90.06 183 SER A C 1
ATOM 1333 O O . SER A 1 183 ? 19.160 0.134 -5.663 1.00 90.06 183 SER A O 1
ATOM 1335 N N . GLY A 1 184 ? 18.117 0.774 -3.786 1.00 87.88 184 GLY A N 1
ATOM 1336 C CA . GLY A 1 184 ? 18.955 -0.023 -2.891 1.00 87.88 184 GLY A CA 1
ATOM 1337 C C . GLY A 1 184 ? 18.817 -1.530 -3.132 1.00 87.88 184 GLY A C 1
ATOM 1338 O O . GLY A 1 184 ? 19.809 -2.254 -3.101 1.00 87.88 184 GLY A O 1
ATOM 1339 N N . ILE A 1 185 ? 17.603 -2.005 -3.429 1.00 88.38 185 ILE A N 1
ATOM 1340 C CA . ILE A 1 185 ? 17.32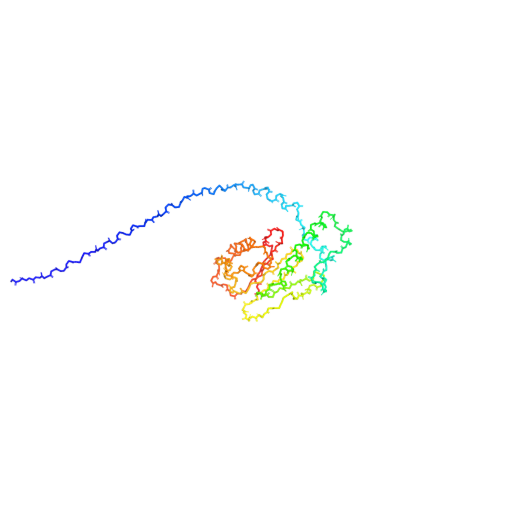2 -3.434 -3.631 1.00 88.38 185 ILE A CA 1
ATOM 1341 C C . ILE A 1 185 ? 17.690 -3.901 -5.044 1.00 88.38 185 ILE A C 1
ATOM 1343 O O . ILE A 1 185 ? 18.210 -5.003 -5.207 1.00 88.38 185 ILE A O 1
ATOM 1347 N N . LEU A 1 186 ? 17.411 -3.103 -6.078 1.00 90.94 186 LEU A N 1
ATOM 1348 C CA . LEU A 1 186 ? 17.505 -3.525 -7.483 1.00 90.94 186 LEU A CA 1
ATOM 1349 C C . LEU A 1 186 ? 18.563 -2.784 -8.302 1.00 90.94 186 LEU A C 1
ATOM 1351 O O . LEU A 1 186 ? 18.836 -3.194 -9.433 1.00 90.94 186 LEU A O 1
ATOM 1355 N N . GLY A 1 187 ? 19.178 -1.727 -7.771 1.00 87.06 187 GLY A N 1
ATOM 1356 C CA . GLY A 1 187 ? 20.061 -0.838 -8.533 1.00 87.06 187 GLY A CA 1
ATOM 1357 C C . GLY A 1 187 ? 21.230 -1.559 -9.198 1.00 87.06 187 GLY A C 1
ATOM 1358 O O . GLY A 1 187 ? 21.552 -1.287 -10.353 1.00 87.06 187 GLY A O 1
ATOM 1359 N N . TYR A 1 188 ? 21.781 -2.583 -8.541 1.00 85.31 188 TYR A N 1
ATOM 1360 C CA . TYR A 1 188 ? 22.871 -3.401 -9.085 1.00 85.31 188 TYR A CA 1
ATOM 1361 C C . TYR A 1 188 ? 22.492 -4.210 -10.345 1.00 85.31 188 TYR A C 1
ATOM 1363 O O . TYR A 1 188 ? 23.376 -4.693 -11.051 1.00 85.31 188 TYR A O 1
ATOM 1371 N N . LYS A 1 189 ? 21.194 -4.357 -10.650 1.00 84.88 189 LYS A N 1
ATOM 1372 C CA . LYS A 1 189 ? 20.671 -5.053 -11.841 1.00 84.88 189 LYS A CA 1
ATOM 1373 C C . LYS A 1 189 ? 19.883 -4.152 -12.781 1.00 84.88 189 LYS A C 1
ATOM 1375 O O . LYS A 1 189 ? 19.282 -4.679 -13.714 1.00 84.88 189 LYS A O 1
ATOM 1380 N N . ALA A 1 190 ? 19.880 -2.834 -12.585 1.00 83.44 190 ALA A N 1
ATOM 1381 C CA . ALA A 1 190 ? 18.958 -1.936 -13.278 1.00 83.44 190 ALA A CA 1
ATOM 1382 C C . ALA A 1 190 ? 18.930 -2.119 -14.813 1.00 83.44 190 ALA A C 1
ATOM 1384 O O . ALA A 1 190 ? 17.859 -2.141 -15.407 1.00 83.44 190 ALA A O 1
ATOM 1385 N N . SER A 1 191 ? 20.070 -2.348 -15.472 1.00 81.56 191 SER A N 1
ATOM 1386 C CA . SER A 1 191 ? 20.128 -2.565 -16.930 1.00 81.56 191 SER A CA 1
ATOM 1387 C C . SER A 1 191 ? 19.593 -3.927 -17.405 1.00 81.56 191 SER A C 1
ATOM 1389 O O . SER A 1 191 ? 19.252 -4.077 -18.577 1.00 81.56 191 SER A O 1
ATOM 1391 N N . GLY A 1 192 ? 19.510 -4.924 -16.520 1.00 86.12 192 GLY A N 1
ATOM 1392 C CA . GLY A 1 192 ? 19.125 -6.305 -16.830 1.00 86.12 192 GLY A CA 1
ATOM 1393 C C . GLY A 1 192 ? 17.675 -6.666 -16.502 1.00 86.12 192 GLY A C 1
ATOM 1394 O O . GLY A 1 192 ? 17.276 -7.808 -16.725 1.00 86.12 192 GLY A O 1
ATOM 1395 N N . ILE A 1 193 ? 16.886 -5.731 -15.969 1.00 88.88 193 ILE A N 1
ATOM 1396 C CA . ILE A 1 193 ? 15.495 -5.979 -15.571 1.00 88.88 193 ILE A CA 1
ATOM 1397 C C . ILE A 1 193 ? 14.621 -6.142 -16.817 1.00 88.88 193 ILE A C 1
ATOM 1399 O O . ILE A 1 193 ? 14.526 -5.233 -17.644 1.00 88.88 193 ILE A O 1
ATOM 1403 N N . LYS A 1 194 ? 13.983 -7.302 -16.974 1.00 88.19 194 LYS A N 1
ATOM 1404 C CA . LYS A 1 194 ? 13.088 -7.603 -18.108 1.00 88.19 194 LYS A CA 1
ATOM 1405 C C . LYS A 1 194 ? 11.618 -7.655 -17.713 1.00 88.19 194 LYS A C 1
ATOM 1407 O O . LYS A 1 194 ? 10.773 -7.394 -18.564 1.00 88.19 194 LYS A O 1
ATOM 1412 N N . ASP A 1 195 ? 11.360 -7.891 -16.434 1.00 88.81 195 ASP A N 1
ATOM 1413 C CA . ASP A 1 195 ? 10.030 -8.078 -15.873 1.00 88.81 195 ASP A CA 1
ATOM 1414 C C . ASP A 1 195 ? 9.663 -6.915 -14.946 1.00 88.81 195 ASP A C 1
ATOM 1416 O O . ASP A 1 195 ? 10.528 -6.157 -14.492 1.00 88.81 195 ASP A O 1
ATOM 1420 N N . GLY A 1 196 ? 8.365 -6.749 -14.699 1.00 90.75 196 GLY A N 1
ATOM 1421 C CA . GLY A 1 196 ? 7.860 -5.757 -13.755 1.00 90.75 196 GLY A CA 1
ATOM 1422 C C . GLY A 1 196 ? 8.055 -6.189 -12.302 1.00 90.75 196 GLY A C 1
ATOM 1423 O O . GLY A 1 196 ? 8.371 -7.341 -12.013 1.00 90.75 196 GLY A O 1
ATOM 1424 N N . THR A 1 197 ? 7.825 -5.274 -11.367 1.00 93.06 197 THR A N 1
ATOM 1425 C CA . THR A 1 197 ? 7.854 -5.564 -9.924 1.00 93.06 197 THR A CA 1
ATOM 1426 C C . THR A 1 197 ? 6.621 -5.033 -9.221 1.00 93.06 197 THR A C 1
ATOM 1428 O O . THR A 1 197 ? 5.954 -4.131 -9.722 1.00 93.06 197 THR A O 1
ATOM 1431 N N . TRP A 1 198 ? 6.288 -5.599 -8.068 1.00 93.31 198 TRP A N 1
ATOM 1432 C CA . TRP A 1 198 ? 5.249 -5.080 -7.185 1.00 93.31 198 TRP A CA 1
ATOM 1433 C C . TRP A 1 198 ? 5.815 -4.821 -5.791 1.00 93.31 198 TRP A C 1
ATOM 1435 O O . TRP A 1 198 ? 6.752 -5.501 -5.369 1.00 93.31 198 TRP A O 1
ATOM 1445 N N . TRP A 1 199 ? 5.249 -3.838 -5.089 1.00 93.38 199 TRP A N 1
ATOM 1446 C CA . TRP A 1 199 ? 5.763 -3.338 -3.813 1.00 93.38 199 TRP A CA 1
ATOM 1447 C C . TRP A 1 199 ? 4.627 -2.947 -2.872 1.00 93.38 199 TRP A C 1
ATOM 1449 O O . TRP A 1 199 ? 3.787 -2.133 -3.248 1.00 93.38 199 TRP A O 1
ATOM 1459 N N . ASP A 1 200 ? 4.632 -3.470 -1.649 1.00 91.88 200 ASP A N 1
ATOM 1460 C CA . ASP A 1 200 ? 3.653 -3.149 -0.608 1.00 91.88 200 ASP A CA 1
ATOM 1461 C C . ASP A 1 200 ? 4.180 -2.023 0.280 1.00 91.88 200 ASP A C 1
ATOM 1463 O O . ASP A 1 200 ? 5.089 -2.231 1.087 1.00 91.88 200 ASP A O 1
ATOM 1467 N N . VAL A 1 201 ? 3.587 -0.840 0.150 1.00 88.56 201 VAL A N 1
ATOM 1468 C CA . VAL A 1 201 ? 3.926 0.363 0.912 1.00 88.56 201 VAL A CA 1
ATOM 1469 C C . VAL A 1 201 ? 2.905 0.564 2.025 1.00 88.56 201 VAL A C 1
ATOM 1471 O O . VAL A 1 201 ? 1.719 0.781 1.766 1.00 88.56 201 VAL A O 1
ATOM 1474 N N . ASN A 1 202 ? 3.358 0.495 3.274 1.00 86.75 202 ASN A N 1
ATOM 1475 C CA . ASN A 1 202 ? 2.503 0.724 4.437 1.00 86.75 202 ASN A CA 1
ATOM 1476 C C . ASN A 1 202 ? 2.176 2.217 4.587 1.00 86.75 202 ASN A C 1
ATOM 1478 O O . ASN A 1 202 ? 3.058 3.067 4.472 1.00 86.75 202 ASN A O 1
ATOM 1482 N N . PHE A 1 203 ? 0.916 2.545 4.878 1.00 79.75 203 PHE A N 1
ATOM 1483 C CA . PHE A 1 203 ? 0.473 3.940 4.925 1.00 79.75 203 PHE A CA 1
ATOM 1484 C C . PHE A 1 203 ? 1.039 4.769 6.085 1.00 79.75 203 PHE A C 1
ATOM 1486 O O . PHE A 1 203 ? 1.164 5.980 5.927 1.00 79.75 203 PHE A O 1
ATOM 1493 N N . PHE A 1 204 ? 1.375 4.162 7.227 1.00 76.38 204 PHE A N 1
ATOM 1494 C CA . PHE A 1 204 ? 1.900 4.900 8.384 1.00 76.38 204 PHE A CA 1
ATOM 1495 C C . PHE A 1 204 ? 3.413 4.984 8.388 1.00 76.38 204 PHE A C 1
ATOM 1497 O O . PHE A 1 204 ? 3.968 6.060 8.583 1.00 76.38 204 PHE A O 1
ATOM 1504 N N . THR A 1 205 ? 4.088 3.861 8.169 1.00 74.81 205 THR A N 1
ATOM 1505 C CA . THR A 1 205 ? 5.553 3.848 8.189 1.00 74.81 205 THR A CA 1
ATOM 1506 C C . THR A 1 205 ? 6.137 4.368 6.882 1.00 74.81 205 THR A C 1
ATOM 1508 O O . THR A 1 205 ? 7.322 4.681 6.830 1.00 74.81 205 THR A O 1
ATOM 1511 N N . THR A 1 206 ? 5.338 4.435 5.806 1.00 72.75 206 THR A N 1
ATOM 1512 C CA . THR A 1 206 ? 5.789 4.696 4.424 1.00 72.75 206 THR A CA 1
ATOM 1513 C C . THR A 1 206 ? 6.877 3.728 3.945 1.00 72.75 206 THR A C 1
ATOM 1515 O O . THR A 1 206 ? 7.538 3.962 2.936 1.00 72.75 206 THR A O 1
ATOM 1518 N N . SER A 1 207 ? 7.059 2.617 4.665 1.00 80.69 207 SER A N 1
ATOM 1519 C CA . SER A 1 207 ? 8.090 1.627 4.397 1.00 80.69 207 SER A CA 1
ATOM 1520 C C . SER A 1 207 ? 7.575 0.524 3.479 1.00 80.69 207 SER A C 1
ATOM 1522 O O . SER A 1 207 ? 6.376 0.230 3.412 1.00 80.69 207 SER A O 1
ATOM 1524 N N . ILE A 1 208 ? 8.515 -0.102 2.772 1.00 86.25 208 ILE A N 1
ATOM 1525 C CA . ILE A 1 208 ? 8.254 -1.284 1.957 1.00 86.25 208 ILE A CA 1
ATOM 1526 C C . ILE A 1 208 ? 8.192 -2.491 2.888 1.00 86.25 208 ILE A C 1
ATOM 1528 O O . ILE A 1 208 ? 9.164 -2.818 3.563 1.00 86.25 208 ILE A O 1
ATOM 1532 N N . THR A 1 209 ? 7.043 -3.156 2.911 1.00 86.50 209 THR A N 1
ATOM 1533 C CA . THR A 1 209 ? 6.804 -4.333 3.758 1.00 86.50 209 THR A CA 1
ATOM 1534 C C . THR A 1 209 ? 7.031 -5.636 3.003 1.00 86.50 209 THR A C 1
ATOM 1536 O O . THR A 1 209 ? 7.540 -6.601 3.568 1.00 86.50 209 THR A O 1
ATOM 1539 N N . LYS A 1 210 ? 6.667 -5.675 1.717 1.00 90.44 210 LYS A N 1
ATOM 1540 C CA . LYS A 1 210 ? 6.816 -6.835 0.827 1.00 90.44 210 LYS A CA 1
ATOM 1541 C C . LYS A 1 210 ? 7.075 -6.362 -0.597 1.00 90.44 210 LYS A C 1
ATOM 1543 O O . LYS A 1 210 ? 6.675 -5.259 -0.965 1.00 90.44 210 LYS A O 1
ATOM 1548 N N . TRP A 1 211 ? 7.724 -7.195 -1.400 1.00 94.19 211 TRP A N 1
ATOM 1549 C CA . TRP A 1 211 ? 7.901 -6.944 -2.826 1.00 94.19 211 TRP A CA 1
ATOM 1550 C C . TRP A 1 211 ? 8.132 -8.245 -3.596 1.00 94.19 211 TRP A C 1
ATOM 1552 O O . TRP A 1 211 ? 8.444 -9.281 -3.002 1.00 94.19 211 TRP A O 1
ATOM 1562 N N . GLY A 1 212 ? 8.001 -8.190 -4.920 1.00 92.62 212 GLY A N 1
ATOM 1563 C CA . GLY A 1 212 ? 8.301 -9.319 -5.794 1.00 92.62 212 GLY A CA 1
ATOM 1564 C C . GLY A 1 212 ? 8.312 -8.961 -7.276 1.00 92.62 212 GLY A C 1
ATOM 1565 O O . GLY A 1 212 ? 8.072 -7.816 -7.660 1.00 92.62 212 GLY A O 1
ATOM 1566 N N . TRP A 1 213 ? 8.605 -9.960 -8.108 1.00 92.38 213 TRP A N 1
ATOM 1567 C CA . TRP A 1 213 ? 8.504 -9.874 -9.568 1.00 92.38 213 TRP A CA 1
ATOM 1568 C C . TRP A 1 213 ? 7.058 -10.103 -10.029 1.00 92.38 213 TRP A C 1
ATOM 1570 O O . TRP A 1 213 ? 6.285 -10.767 -9.330 1.00 92.38 213 TRP A O 1
ATOM 1580 N N . GLN A 1 214 ? 6.703 -9.518 -11.174 1.00 88.69 214 GLN A N 1
ATOM 1581 C CA . GLN A 1 214 ? 5.437 -9.741 -11.882 1.00 88.69 214 GLN A CA 1
ATOM 1582 C C . GLN A 1 214 ? 5.578 -10.823 -12.948 1.00 88.69 214 GLN A C 1
ATOM 1584 O O . GLN A 1 214 ? 6.628 -10.831 -13.625 1.00 88.69 214 GLN A O 1
#

Sequence (214 aa):
MNHKTVKLITPVMGLSLLLSTLAPVIPVSANETNESAVEEAASQYALTDVDIGIANQYITLNATSNNFSVSPSISNVLSSEKVNIINAFVATANTFIKTAKMDISMPVYAIDPSTGKGVLLNHVATLRSAGKNDITLHWNYARIYLNAENTRLAAMGSVGGIGGLVTAATSSVGVGVFVGAVSGILGYKASGIKDGTWWDVNFFTTSITKWGWQ

Organism: NCBI:txid1552123

Foldseek 3Di:
DDDDDDDDDDDDDDDDPDPDDPDPPPPPPPPPPPPVVVVVVVVVLDDDPVLVVLQLQQWFQDPPLRAIDGHPCSVVPDPPSSVVSLVVLRVLLRVLLVVQLVDAPFWEWEATSNPRDTDTSYDYDDDDAQWGAYWYGYSFWIKGKFFQVVLLCLLCLNCPSCVSSCCSGAPSVLSNVSSVVSVVVCVVCSVPRDFIKMFIQGHPVSDTPDMDTD